Protein AF-A0A1F8GSE0-F1 (afdb_monomer_lite)

Secondary structure (DSSP, 8-state):
-----PPP---PPPP----TT-GGGPPPPGGG-S--HHHHHHHHHHHHHTT-GGGGGGGSTTTHHHHHHHHHHHHHHHHHHHS--S-HHHHHHHHHHHHHHHHHHHHHHHHHHHHHHHHHHHHHHHHHHHHHHHHHHHHHHHHHHHHHHHHHHHHSS--S-TTSGGGGGSSTTSS--B-TTT-PBPEEEEETTTTEEEEEEEESS--GGGGSS---BGGGTSSSTT-B--SS--TTS----EEEEEES-----

Structure (mmCIF, N/CA/C/O backbone):
data_AF-A0A1F8GSE0-F1
#
_entry.id   AF-A0A1F8GSE0-F1
#
loop_
_atom_site.group_PDB
_atom_site.id
_atom_site.type_symbol
_atom_site.label_atom_id
_atom_site.label_alt_id
_atom_site.label_comp_id
_atom_site.label_asym_id
_atom_site.label_entity_id
_atom_site.label_seq_id
_atom_site.pdbx_PDB_ins_code
_atom_site.Cartn_x
_atom_site.Cartn_y
_atom_site.Cartn_z
_atom_site.occupancy
_atom_site.B_iso_or_equiv
_atom_site.auth_seq_id
_atom_site.auth_comp_id
_atom_site.auth_asym_id
_atom_site.auth_atom_id
_atom_site.pdbx_PDB_model_num
ATOM 1 N N . MET A 1 1 ? -69.209 -10.886 72.156 1.00 46.88 1 MET A N 1
ATOM 2 C CA . MET A 1 1 ? -69.219 -11.594 70.865 1.00 46.88 1 MET A CA 1
ATOM 3 C C . MET A 1 1 ? -68.748 -10.567 69.866 1.00 46.88 1 MET A C 1
ATOM 5 O O . MET A 1 1 ? -69.579 -9.906 69.283 1.00 46.88 1 MET A O 1
ATOM 9 N N . ASP A 1 2 ? -67.434 -10.364 69.784 1.00 44.53 2 ASP A N 1
ATOM 10 C CA . ASP A 1 2 ? -66.812 -9.378 68.893 1.00 44.53 2 ASP A CA 1
ATOM 11 C C . ASP A 1 2 ? -65.492 -9.981 68.412 1.00 44.53 2 ASP A C 1
ATOM 13 O O . ASP A 1 2 ? -64.422 -9.777 68.985 1.00 44.53 2 ASP A O 1
ATOM 17 N N . THR A 1 3 ? -65.604 -10.867 67.428 1.00 45.09 3 THR A N 1
ATOM 18 C CA . THR A 1 3 ? -64.466 -11.450 66.719 1.00 45.09 3 THR A CA 1
ATOM 19 C C . THR A 1 3 ? -63.976 -10.462 65.671 1.00 45.09 3 THR A C 1
ATOM 21 O O . THR A 1 3 ? -64.748 -9.979 64.846 1.00 45.09 3 THR A O 1
ATOM 24 N N . GLN A 1 4 ? -62.684 -10.160 65.766 1.00 38.53 4 GLN A N 1
ATOM 25 C CA . GLN A 1 4 ? -61.936 -9.190 64.979 1.00 38.53 4 GLN A CA 1
ATOM 26 C C . GLN A 1 4 ? -62.049 -9.449 63.472 1.00 38.53 4 GLN A C 1
ATOM 28 O O . GLN A 1 4 ? -61.902 -10.576 63.004 1.00 38.53 4 GLN A O 1
ATOM 33 N N . THR A 1 5 ? -62.273 -8.378 62.719 1.00 45.69 5 THR A N 1
ATOM 34 C CA . THR A 1 5 ? -62.191 -8.350 61.260 1.00 45.69 5 THR A CA 1
ATOM 35 C C . THR A 1 5 ? -60.721 -8.452 60.848 1.00 45.69 5 THR A C 1
ATOM 37 O O . THR A 1 5 ? -59.949 -7.518 61.060 1.00 45.69 5 THR A O 1
ATOM 40 N N . GLU A 1 6 ? -60.317 -9.588 60.285 1.00 49.53 6 GLU A N 1
ATOM 41 C CA . GLU A 1 6 ? -58.991 -9.773 59.691 1.00 49.53 6 GLU A CA 1
ATOM 42 C C . GLU A 1 6 ? -58.906 -8.976 58.376 1.00 49.53 6 GLU A C 1
ATOM 44 O O . GLU A 1 6 ? -59.675 -9.200 57.440 1.00 49.53 6 GLU A O 1
ATOM 49 N N . SER A 1 7 ? -57.992 -8.005 58.315 1.00 50.53 7 SER A N 1
ATOM 50 C CA . SER A 1 7 ? -57.705 -7.232 57.102 1.00 50.53 7 SER A CA 1
ATOM 51 C C . SER A 1 7 ? -56.997 -8.110 56.059 1.00 50.53 7 SER A C 1
ATOM 53 O O . SER A 1 7 ? -56.089 -8.860 56.424 1.00 50.53 7 SER A O 1
ATOM 55 N N . PRO A 1 8 ? -57.323 -8.000 54.756 1.00 51.69 8 PRO A N 1
ATOM 56 C CA . PRO A 1 8 ? -56.647 -8.776 53.727 1.00 51.69 8 PRO A CA 1
ATOM 57 C C . PRO A 1 8 ? -55.174 -8.364 53.650 1.00 51.69 8 PRO A C 1
ATOM 59 O O . PRO A 1 8 ? -54.856 -7.204 53.384 1.00 51.69 8 PRO A O 1
ATOM 62 N N . GLN A 1 9 ? -54.275 -9.323 53.881 1.00 51.12 9 GLN A N 1
ATOM 63 C CA . GLN A 1 9 ? -52.839 -9.173 53.654 1.00 51.12 9 GLN A CA 1
ATOM 64 C C . GLN A 1 9 ? -52.617 -8.753 52.195 1.00 51.12 9 GLN A C 1
ATOM 66 O O . GLN A 1 9 ? -52.853 -9.527 51.266 1.00 51.12 9 GLN A O 1
ATOM 71 N N . VAL A 1 10 ? -52.191 -7.507 51.993 1.00 52.84 10 VAL A N 1
ATOM 72 C CA . VAL A 1 10 ? -51.777 -6.995 50.686 1.00 52.84 10 VAL A CA 1
ATOM 73 C C . VAL A 1 10 ? -50.573 -7.821 50.243 1.00 52.84 10 VAL A C 1
ATOM 75 O O . VAL A 1 10 ? -49.493 -7.717 50.821 1.00 52.84 10 VAL A O 1
ATOM 78 N N . MET A 1 11 ? -50.765 -8.671 49.234 1.00 45.56 11 MET A N 1
ATOM 79 C CA . MET A 1 11 ? -49.695 -9.429 48.595 1.00 45.56 11 MET A CA 1
ATOM 80 C C . MET A 1 11 ? -48.738 -8.433 47.934 1.00 45.56 11 MET A C 1
ATOM 82 O O . MET A 1 11 ? -48.995 -7.929 46.841 1.00 45.56 11 MET A O 1
ATOM 86 N N . VAL A 1 12 ? -47.654 -8.099 48.631 1.00 52.78 12 VAL A N 1
ATOM 87 C CA . VAL A 1 12 ? -46.572 -7.283 48.084 1.00 52.78 12 VAL A CA 1
ATOM 88 C C . VAL A 1 12 ? -45.958 -8.089 46.933 1.00 52.78 12 VAL A C 1
ATOM 90 O O . VAL A 1 12 ? -45.512 -9.213 47.178 1.00 52.78 12 VAL A O 1
ATOM 93 N N . PRO A 1 13 ? -45.963 -7.603 45.678 1.00 51.09 13 PRO A N 1
ATOM 94 C CA . PRO A 1 13 ? -45.366 -8.350 44.582 1.00 51.09 13 PRO A CA 1
ATOM 95 C C . PRO A 1 13 ? -43.876 -8.507 44.879 1.00 51.09 13 PRO A C 1
ATOM 97 O O . PRO A 1 13 ? -43.181 -7.519 45.122 1.00 51.09 13 PRO A O 1
ATOM 100 N N . ALA A 1 14 ? -43.406 -9.755 44.911 1.00 48.03 14 ALA A N 1
ATOM 101 C CA . ALA A 1 14 ? -42.008 -10.081 45.133 1.00 48.03 14 ALA A CA 1
ATOM 102 C C . ALA A 1 14 ? -41.145 -9.252 44.174 1.00 48.03 14 ALA A C 1
ATOM 104 O O . ALA A 1 14 ? -41.285 -9.358 42.953 1.00 48.03 14 ALA A O 1
ATOM 105 N N . ALA A 1 15 ? -40.274 -8.403 44.725 1.00 51.28 15 ALA A N 1
ATOM 106 C CA . ALA A 1 15 ? -39.197 -7.802 43.958 1.00 51.28 15 ALA A CA 1
ATOM 107 C C . ALA A 1 15 ? -38.498 -8.944 43.215 1.00 51.28 15 ALA A C 1
ATOM 109 O O . ALA A 1 15 ? -38.096 -9.915 43.853 1.00 51.28 15 ALA A O 1
ATOM 110 N N . ILE A 1 16 ? -38.424 -8.873 41.882 1.00 58.66 16 ILE A N 1
ATOM 111 C CA . ILE A 1 16 ? -37.724 -9.880 41.082 1.00 58.66 16 ILE A CA 1
ATOM 112 C C . ILE A 1 16 ? -36.331 -10.011 41.692 1.00 58.66 16 ILE A C 1
ATOM 114 O O . ILE A 1 16 ? -35.556 -9.052 41.652 1.00 58.66 16 ILE A O 1
ATOM 118 N N . GLU A 1 17 ? -36.045 -11.152 42.325 1.00 75.31 17 GLU A N 1
ATOM 119 C CA . GLU A 1 17 ? -34.766 -11.348 42.990 1.00 75.31 17 GLU A CA 1
ATOM 120 C C . GLU A 1 17 ? -33.663 -11.087 41.973 1.00 75.31 17 GLU A C 1
ATOM 122 O O . GLU A 1 17 ? -33.660 -11.622 40.863 1.00 75.31 17 GLU A O 1
ATOM 127 N N . ASN A 1 18 ? -32.736 -10.203 42.324 1.00 84.69 18 ASN A N 1
ATOM 128 C CA . ASN A 1 18 ? -31.634 -9.880 41.443 1.00 84.69 18 ASN A CA 1
ATOM 129 C C . ASN A 1 18 ? -30.843 -11.171 41.176 1.00 84.69 18 ASN A C 1
ATOM 131 O O . ASN A 1 18 ? -30.332 -11.790 42.108 1.00 84.69 18 ASN A O 1
ATOM 135 N N . THR A 1 19 ? -30.723 -11.584 39.917 1.00 90.50 19 THR A N 1
ATOM 136 C CA . THR A 1 19 ? -30.076 -12.842 39.495 1.00 90.50 19 THR A CA 1
ATOM 137 C C . THR A 1 19 ? -28.666 -12.641 38.929 1.00 90.50 19 THR A C 1
ATOM 139 O O . THR A 1 19 ? -28.015 -13.603 38.533 1.00 90.50 19 THR A O 1
ATOM 142 N N . SER A 1 20 ? -28.167 -11.400 38.871 1.00 91.94 20 SER A N 1
ATOM 143 C CA . SER A 1 20 ? -26.841 -11.093 38.314 1.00 91.94 20 SER A CA 1
ATOM 144 C C . SER A 1 20 ? -25.705 -11.886 38.977 1.00 91.94 20 SER A C 1
ATOM 146 O O . SER A 1 20 ? -25.772 -12.234 40.152 1.00 91.94 20 SER A O 1
ATOM 148 N N . GLY A 1 21 ? -24.630 -12.190 38.256 1.00 91.00 21 GLY A N 1
ATOM 149 C CA . GLY A 1 21 ? -23.473 -12.887 38.830 1.00 91.00 21 GLY A CA 1
ATOM 150 C C . GLY A 1 21 ? -23.690 -14.370 39.167 1.00 91.00 21 GLY A C 1
ATOM 151 O O . GLY A 1 21 ? -22.765 -15.004 39.660 1.00 91.00 21 GLY A O 1
ATOM 152 N N . GLN A 1 22 ? -24.867 -14.948 38.898 1.00 91.56 22 GLN A N 1
ATOM 153 C CA . GLN A 1 22 ? -25.150 -16.379 39.110 1.00 91.56 22 GLN A CA 1
ATOM 154 C C . GLN A 1 22 ? -24.716 -17.264 37.919 1.00 91.56 22 GLN A C 1
ATOM 156 O O . GLN A 1 22 ? -25.166 -18.401 37.771 1.00 91.56 22 GLN A O 1
ATOM 161 N N . GLY A 1 23 ? -23.864 -16.749 37.025 1.00 90.94 23 GLY A N 1
ATOM 162 C CA . GLY A 1 23 ? -23.355 -17.492 35.873 1.00 90.94 23 GLY A CA 1
ATOM 163 C C . GLY A 1 23 ? -24.469 -17.946 34.926 1.00 90.94 23 GLY A C 1
ATOM 164 O O . GLY A 1 23 ? -25.310 -17.152 34.504 1.00 90.94 23 GLY A O 1
ATOM 165 N N . ALA A 1 24 ? -24.478 -19.233 34.571 1.00 88.56 24 ALA A N 1
ATOM 166 C CA . ALA A 1 24 ? -25.475 -19.805 33.662 1.00 88.56 24 ALA A CA 1
ATOM 167 C C . ALA A 1 24 ? -26.903 -19.822 34.240 1.00 88.56 24 ALA A C 1
ATOM 169 O O . ALA A 1 24 ? -27.858 -19.784 33.467 1.00 88.56 24 ALA A O 1
ATOM 170 N N . ALA A 1 25 ? -27.049 -19.837 35.571 1.00 87.94 25 ALA A N 1
ATOM 171 C CA . ALA A 1 25 ? -28.345 -19.840 36.250 1.00 87.94 25 ALA A CA 1
ATOM 172 C C . ALA A 1 25 ? -29.008 -18.449 36.296 1.00 87.94 25 ALA A C 1
ATOM 174 O O . ALA A 1 25 ? -30.193 -18.337 36.603 1.00 87.94 25 ALA A O 1
ATOM 175 N N . ALA A 1 26 ? -28.270 -17.384 35.965 1.00 88.81 26 ALA A N 1
ATOM 176 C CA . ALA A 1 26 ? -28.798 -16.029 36.002 1.00 88.81 26 ALA A CA 1
ATOM 177 C C . ALA A 1 26 ? -29.861 -15.800 34.913 1.00 88.81 26 ALA A C 1
ATOM 179 O O . ALA A 1 26 ? -29.579 -15.844 33.707 1.00 88.81 26 ALA A O 1
ATOM 180 N N . VAL A 1 27 ? -31.078 -15.460 35.339 1.00 88.38 27 VAL A N 1
ATOM 181 C CA . VAL A 1 27 ? -32.147 -14.997 34.446 1.00 88.38 27 VAL A CA 1
ATOM 182 C C . VAL A 1 27 ? -31.810 -13.590 33.957 1.00 88.38 27 VAL A C 1
ATOM 184 O O . VAL A 1 27 ? -31.713 -12.664 34.754 1.00 88.38 27 VAL A O 1
ATOM 187 N N . VAL A 1 28 ? -31.610 -13.419 32.650 1.00 90.06 28 VAL A N 1
ATOM 188 C CA . VAL A 1 28 ? -31.251 -12.124 32.044 1.00 90.06 28 VAL A CA 1
ATOM 189 C C . VAL A 1 28 ? -32.530 -11.330 31.742 1.00 90.06 28 VAL A C 1
ATOM 191 O O . VAL A 1 28 ? -33.301 -11.770 30.882 1.00 90.06 28 VAL A O 1
ATOM 194 N N . PRO A 1 29 ? -32.757 -10.162 32.376 1.00 90.44 29 PRO A N 1
ATOM 195 C CA . PRO A 1 29 ? -33.910 -9.316 32.074 1.00 90.44 29 PRO A CA 1
ATOM 196 C C . PRO A 1 29 ? -33.911 -8.864 30.608 1.00 90.44 29 PRO A C 1
ATOM 198 O O . PRO A 1 29 ? -32.869 -8.506 30.056 1.00 90.44 29 PRO A O 1
ATOM 201 N N . LEU A 1 30 ? -35.080 -8.832 29.964 1.00 88.12 30 LEU A N 1
ATOM 202 C CA . LEU A 1 30 ? -35.188 -8.419 28.557 1.00 88.12 30 LEU A CA 1
ATOM 203 C C . LEU A 1 30 ? -34.732 -6.969 28.335 1.00 88.12 30 LEU A C 1
ATOM 205 O O . LEU A 1 30 ? -34.143 -6.663 27.304 1.00 88.12 30 LEU A O 1
ATOM 209 N N . GLU A 1 31 ? -34.912 -6.099 29.329 1.00 90.94 31 GLU A N 1
ATOM 210 C CA . GLU A 1 31 ? -34.532 -4.682 29.265 1.00 90.94 31 GLU A CA 1
ATOM 211 C C . GLU A 1 31 ? -33.032 -4.426 29.093 1.00 90.94 31 GLU A C 1
ATOM 213 O O . GLU A 1 31 ? -32.618 -3.337 28.675 1.00 90.94 31 GLU A O 1
ATOM 218 N N . ILE A 1 32 ? -32.199 -5.398 29.474 1.00 91.31 32 ILE A N 1
ATOM 219 C CA . ILE A 1 32 ? -30.747 -5.274 29.367 1.00 91.31 32 ILE A CA 1
ATOM 220 C C . ILE A 1 32 ? -30.181 -5.972 28.137 1.00 91.31 32 ILE A C 1
ATOM 222 O O . ILE A 1 32 ? -28.989 -5.810 27.864 1.00 91.31 32 ILE A O 1
ATOM 226 N N . LYS A 1 33 ? -31.015 -6.704 27.393 1.00 90.94 33 LYS A N 1
ATOM 227 C CA . LYS A 1 33 ? -30.623 -7.291 26.117 1.00 90.94 33 LYS A CA 1
ATOM 228 C C . LYS A 1 33 ? -30.423 -6.196 25.077 1.00 90.94 33 LYS A C 1
ATOM 230 O O . LYS A 1 33 ? -31.063 -5.146 25.105 1.00 90.94 33 LYS A O 1
ATOM 235 N N . GLY A 1 34 ? -29.493 -6.442 24.168 1.00 92.44 34 GLY A N 1
ATOM 236 C CA . GLY A 1 34 ? -29.128 -5.517 23.106 1.00 92.44 34 GLY A CA 1
ATOM 237 C C . GLY A 1 34 ? -27.623 -5.336 23.001 1.00 92.44 34 GLY A C 1
ATOM 238 O O . GLY A 1 34 ? -26.845 -5.973 23.711 1.00 92.44 34 GLY A O 1
ATOM 239 N N . TRP A 1 35 ? -27.224 -4.434 22.111 1.00 96.00 35 TRP A N 1
ATOM 240 C CA . TRP A 1 35 ? -25.823 -4.252 21.756 1.00 96.00 35 TRP A CA 1
ATOM 241 C C . TRP A 1 35 ? -24.986 -3.668 22.904 1.00 96.00 35 TRP A C 1
ATOM 243 O O . TRP A 1 35 ? -25.400 -2.727 23.592 1.00 96.00 35 TRP A O 1
ATOM 253 N N . SER A 1 36 ? -23.793 -4.227 23.094 1.00 96.56 36 SER A N 1
ATOM 254 C CA . SER A 1 36 ? -22.746 -3.767 24.002 1.00 96.56 36 SER A CA 1
ATOM 255 C C . SER A 1 36 ? -21.754 -2.891 23.244 1.00 96.56 36 SER A C 1
ATOM 257 O O . SER A 1 36 ? -20.745 -3.373 22.736 1.00 96.56 36 SER A O 1
ATOM 259 N N . TRP A 1 37 ? -22.010 -1.583 23.181 1.00 96.00 37 TRP A N 1
ATOM 260 C CA . TRP A 1 37 ? -21.072 -0.646 22.550 1.00 96.00 37 TRP A CA 1
ATOM 261 C C . TRP A 1 37 ? -19.707 -0.626 23.242 1.00 96.00 37 TRP A C 1
ATOM 263 O O . TRP A 1 37 ? -18.688 -0.554 22.570 1.00 96.00 37 TRP A O 1
ATOM 273 N N . GLY A 1 38 ? -19.675 -0.764 24.570 1.00 94.94 38 GLY A N 1
ATOM 274 C CA . GLY A 1 38 ? -18.422 -0.881 25.315 1.00 94.94 38 GLY A CA 1
ATOM 275 C C . GLY A 1 38 ? -17.657 -2.163 24.987 1.00 94.94 38 GLY A C 1
ATOM 276 O O . GLY A 1 38 ? -16.466 -2.106 24.703 1.00 94.94 38 GLY A O 1
ATOM 277 N N . GLY A 1 39 ? -18.342 -3.311 24.970 1.00 94.81 39 GLY A N 1
ATOM 278 C CA . GLY A 1 39 ? -17.717 -4.594 24.634 1.00 94.81 39 GLY A CA 1
ATOM 279 C C . GLY A 1 39 ? -17.259 -4.671 23.182 1.00 94.81 39 GLY A C 1
ATOM 280 O O . GLY A 1 39 ? -16.213 -5.241 22.899 1.00 94.81 39 GLY A O 1
ATOM 281 N N . PHE A 1 40 ? -18.003 -4.054 22.268 1.00 95.38 40 PHE A N 1
ATOM 282 C CA . PHE A 1 40 ? -17.593 -3.928 20.878 1.00 95.38 40 PHE A CA 1
ATOM 283 C C . PHE A 1 40 ? -16.377 -3.001 20.752 1.00 95.38 40 PHE A C 1
ATOM 285 O O . PHE A 1 40 ? -15.332 -3.427 20.294 1.00 95.38 40 PHE A O 1
ATOM 292 N N . LEU A 1 41 ? -16.436 -1.755 21.217 1.00 95.25 41 LEU A N 1
ATOM 293 C CA . LEU A 1 41 ? -15.372 -0.784 20.930 1.00 95.25 41 LEU A CA 1
ATOM 294 C C . LEU A 1 41 ? -14.089 -0.997 21.751 1.00 95.25 41 LEU A C 1
ATOM 296 O O . LEU A 1 41 ? -13.011 -0.646 21.285 1.00 95.25 41 LEU A O 1
ATOM 300 N N . LEU A 1 42 ? -14.189 -1.566 22.958 1.00 94.69 42 LEU A N 1
ATOM 301 C CA . LEU A 1 42 ? -13.064 -1.708 23.896 1.00 94.69 42 LEU A CA 1
ATOM 302 C C . LEU A 1 42 ? -12.707 -3.170 24.219 1.00 94.69 42 LEU A C 1
ATOM 304 O O . LEU A 1 42 ? -11.834 -3.405 25.053 1.00 94.69 42 LEU A O 1
ATOM 308 N N . THR A 1 43 ? -13.391 -4.138 23.595 1.00 93.94 43 THR A N 1
ATOM 309 C CA . THR A 1 43 ? -13.124 -5.591 23.626 1.00 93.94 43 THR A CA 1
ATOM 310 C C . THR A 1 43 ? -12.568 -6.116 24.954 1.00 93.94 43 THR A C 1
ATOM 312 O O . THR A 1 43 ? -13.316 -6.265 25.923 1.00 93.94 43 THR A O 1
ATOM 315 N N . TRP A 1 44 ? -11.269 -6.413 25.015 1.00 93.56 44 TRP A N 1
ATOM 316 C CA . TRP A 1 44 ? -10.597 -7.016 26.164 1.00 93.56 44 TRP A CA 1
ATOM 317 C C . TRP A 1 44 ? -10.578 -6.115 27.395 1.00 93.56 44 TRP A C 1
ATOM 319 O O . TRP A 1 44 ? -10.723 -6.622 28.506 1.00 93.56 44 TRP A O 1
ATOM 329 N N . ILE A 1 45 ? -10.467 -4.796 27.211 1.00 95.19 45 ILE A N 1
ATOM 330 C CA . ILE A 1 45 ? -10.497 -3.827 28.310 1.00 95.19 45 ILE A CA 1
ATOM 331 C C . ILE A 1 45 ? -11.859 -3.930 28.984 1.00 95.19 45 ILE A C 1
ATOM 333 O O . ILE A 1 45 ? -11.954 -4.240 30.169 1.00 95.19 45 ILE A O 1
ATOM 337 N N . TRP A 1 46 ? -12.931 -3.768 28.205 1.00 96.94 46 TRP A N 1
ATOM 338 C CA . TRP A 1 46 ? -14.292 -3.911 28.717 1.00 96.94 46 TRP A CA 1
ATOM 339 C C . TRP A 1 46 ? -14.515 -5.295 29.350 1.00 96.94 46 TRP A C 1
ATOM 341 O O . TRP A 1 46 ? -15.132 -5.389 30.414 1.00 96.94 46 TRP A O 1
ATOM 351 N N . GLY A 1 47 ? -13.983 -6.358 28.741 1.00 95.62 47 GLY A N 1
ATOM 352 C CA . GLY A 1 47 ? -14.139 -7.726 29.225 1.00 95.62 47 GLY A CA 1
ATOM 353 C C . GLY A 1 47 ? -13.499 -7.977 30.587 1.00 95.62 47 GLY A C 1
ATOM 354 O O . GLY A 1 47 ? -14.155 -8.571 31.441 1.00 95.62 47 GLY A O 1
ATOM 355 N N . ILE A 1 48 ? -12.294 -7.458 30.847 1.00 95.75 48 ILE A N 1
ATOM 356 C CA . ILE A 1 48 ? -11.639 -7.555 32.165 1.00 95.75 48 ILE A CA 1
ATOM 357 C C . ILE A 1 48 ? -12.511 -6.906 33.249 1.00 95.75 48 ILE A C 1
ATOM 359 O O . ILE A 1 48 ? -12.797 -7.528 34.271 1.00 95.75 48 ILE A O 1
ATOM 363 N N . PHE A 1 49 ? -13.012 -5.690 33.014 1.00 95.19 49 PHE A N 1
ATOM 364 C CA . PHE A 1 49 ? -13.812 -4.966 34.013 1.00 95.19 49 PHE A CA 1
ATOM 365 C C . PHE A 1 49 ? -15.232 -5.530 34.216 1.00 95.19 49 PHE A C 1
ATOM 367 O O . PHE A 1 49 ? -15.854 -5.286 35.258 1.00 95.19 49 PHE A O 1
ATOM 374 N N . ASN A 1 50 ? -15.746 -6.296 33.248 1.00 94.94 50 ASN A N 1
ATOM 375 C CA . ASN A 1 50 ? -17.068 -6.931 33.288 1.00 94.94 50 ASN A CA 1
ATOM 376 C C . ASN A 1 50 ? -17.002 -8.456 33.510 1.00 94.94 50 ASN A C 1
ATOM 378 O O . ASN A 1 50 ? -17.999 -9.147 33.293 1.00 94.94 50 ASN A O 1
ATOM 382 N N . GLY A 1 51 ? -15.844 -9.000 33.902 1.00 93.44 51 GLY A N 1
ATOM 383 C CA . GLY A 1 51 ? -15.665 -10.432 34.184 1.00 93.44 51 GLY A CA 1
ATOM 384 C C . GLY A 1 51 ? -15.877 -11.350 32.974 1.00 93.44 51 GLY A C 1
ATOM 385 O O . GLY A 1 51 ? -16.168 -12.529 33.127 1.00 93.44 51 GLY A O 1
ATOM 386 N N . THR A 1 52 ? -15.778 -10.821 31.756 1.00 94.38 52 THR A N 1
ATOM 387 C CA . THR A 1 52 ? -16.062 -11.526 30.501 1.00 94.38 52 THR A CA 1
ATOM 388 C C . THR A 1 52 ? -14.756 -11.898 29.797 1.00 94.38 52 THR A C 1
ATOM 390 O O . THR A 1 52 ? -14.457 -11.405 28.719 1.00 94.38 52 THR A O 1
ATOM 393 N N . PHE A 1 53 ? -13.958 -12.785 30.401 1.00 93.38 53 PHE A N 1
ATOM 394 C CA . PHE A 1 53 ? -12.600 -13.121 29.930 1.00 93.38 53 PHE A CA 1
ATOM 395 C C . PHE A 1 53 ? -12.526 -13.791 28.555 1.00 93.38 53 PHE A C 1
ATOM 397 O O . PHE A 1 53 ? -11.457 -13.833 27.953 1.00 93.38 53 PHE A O 1
ATOM 404 N N . ILE A 1 54 ? -13.654 -14.248 28.007 1.00 90.31 54 ILE A N 1
ATOM 405 C CA . ILE A 1 54 ? -13.722 -14.733 26.624 1.00 90.31 54 ILE A CA 1
ATOM 406 C C . ILE A 1 54 ? -13.285 -13.658 25.608 1.00 90.31 54 ILE A C 1
ATOM 408 O O . ILE A 1 54 ? -12.838 -13.988 24.515 1.00 90.31 54 ILE A O 1
ATOM 412 N N . THR A 1 55 ? -13.326 -12.370 25.974 1.00 91.38 55 THR A N 1
ATOM 413 C CA . THR A 1 55 ? -12.780 -11.278 25.152 1.00 91.38 55 THR A CA 1
ATOM 414 C C . THR A 1 55 ? -11.259 -11.327 24.991 1.00 91.38 55 THR A C 1
ATOM 416 O O . THR A 1 55 ? -10.733 -10.680 24.094 1.00 91.38 55 THR A O 1
ATOM 419 N N . LEU A 1 56 ? -10.528 -12.066 25.835 1.00 92.06 56 LEU A N 1
ATOM 420 C CA . LEU A 1 56 ? -9.074 -12.230 25.708 1.00 92.06 56 LEU A CA 1
ATOM 421 C C . LEU A 1 56 ? -8.685 -13.106 24.510 1.00 92.06 56 LEU A C 1
ATOM 423 O O . LEU A 1 56 ? -7.552 -13.023 24.043 1.00 92.06 56 LEU A O 1
ATOM 427 N N . LEU A 1 57 ? -9.632 -13.866 23.941 1.00 89.06 57 LEU A N 1
ATOM 428 C CA . LEU A 1 57 ? -9.432 -14.568 22.667 1.00 89.06 57 LEU A CA 1
ATOM 429 C C . LEU A 1 57 ? -9.079 -13.615 21.519 1.00 89.06 57 LEU A C 1
ATOM 431 O O . LEU A 1 57 ? -8.608 -14.065 20.480 1.00 89.06 57 LEU A O 1
ATOM 435 N N . MET A 1 58 ? -9.249 -12.303 21.709 1.00 85.00 58 MET A N 1
ATOM 436 C CA . MET A 1 58 ? -8.884 -11.310 20.714 1.00 85.00 58 MET A CA 1
ATOM 437 C C . MET A 1 58 ? -7.389 -11.310 20.347 1.00 85.00 58 MET A C 1
ATOM 439 O O . MET A 1 58 ? -7.023 -10.889 19.251 1.00 85.00 58 MET A O 1
ATOM 443 N N . PHE A 1 59 ? -6.535 -11.802 21.253 1.00 88.94 59 PHE A N 1
ATOM 444 C CA . PHE A 1 59 ? -5.093 -11.927 21.040 1.00 88.94 59 PHE A CA 1
ATOM 445 C C . PHE A 1 59 ? -4.715 -13.139 20.184 1.00 88.94 59 PHE A C 1
ATOM 447 O O . PHE A 1 59 ? -3.566 -13.240 19.763 1.00 88.94 59 PHE A O 1
ATOM 454 N N . ILE A 1 60 ? -5.659 -14.044 19.909 1.00 88.75 60 ILE A N 1
ATOM 455 C CA . ILE A 1 60 ? -5.462 -15.142 18.966 1.00 88.75 60 ILE A CA 1
ATOM 456 C C . ILE A 1 60 ? -5.817 -14.618 17.565 1.00 88.75 60 ILE A C 1
ATOM 458 O O . ILE A 1 60 ? -6.984 -14.288 17.314 1.00 88.75 60 ILE A O 1
ATOM 462 N N . PRO A 1 61 ? -4.844 -14.527 16.638 1.00 79.69 61 PRO A N 1
ATOM 463 C CA . PRO A 1 61 ? -5.105 -14.077 15.276 1.00 79.69 61 PRO A CA 1
ATOM 464 C C . PRO A 1 61 ? -6.171 -14.944 14.592 1.00 79.69 61 PRO A C 1
ATOM 466 O O . PRO A 1 61 ? -6.287 -16.136 14.872 1.00 79.69 61 PRO A O 1
ATOM 469 N N . LEU A 1 62 ? -6.941 -14.349 13.675 1.00 77.25 62 LEU A N 1
ATOM 470 C CA . LEU A 1 62 ? -7.977 -14.994 12.843 1.00 77.25 62 LEU A CA 1
ATOM 471 C C . LEU A 1 62 ? -9.245 -15.484 13.579 1.00 77.25 62 LEU A C 1
ATOM 473 O O . LEU A 1 62 ? -10.336 -15.365 13.027 1.00 77.25 62 LEU A O 1
ATOM 477 N N . VAL A 1 63 ? -9.161 -15.936 14.834 1.00 72.44 63 VAL A N 1
ATOM 478 C CA . VAL A 1 63 ? -10.331 -16.342 15.653 1.00 72.44 63 VAL A CA 1
ATOM 479 C C . VAL A 1 63 ? -11.181 -15.130 16.085 1.00 72.44 63 VAL A C 1
ATOM 481 O O . VAL A 1 63 ? -12.377 -15.237 16.356 1.00 72.44 63 VAL A O 1
ATOM 484 N N . ASN A 1 64 ? -10.569 -13.946 16.115 1.00 73.31 64 ASN A N 1
ATOM 485 C CA . ASN A 1 64 ? -11.120 -12.743 16.732 1.00 73.31 64 ASN A CA 1
ATOM 486 C C . ASN A 1 64 ? -12.194 -12.000 15.904 1.00 73.31 64 ASN A C 1
ATOM 488 O O . ASN A 1 64 ? -13.054 -11.340 16.481 1.00 73.31 64 ASN A O 1
ATOM 492 N N . ILE A 1 65 ? -12.202 -12.097 14.568 1.00 84.00 65 ILE A N 1
ATOM 493 C CA . ILE A 1 65 ? -13.061 -11.220 13.739 1.00 84.00 65 ILE A CA 1
ATOM 494 C C . ILE A 1 65 ? -14.549 -11.465 14.024 1.00 84.00 65 ILE A C 1
ATOM 496 O O . ILE A 1 65 ? -15.298 -10.526 14.282 1.00 84.00 65 ILE A O 1
ATOM 500 N N . VAL A 1 66 ? -14.977 -12.731 14.036 1.00 87.81 66 VAL A N 1
ATOM 501 C CA . VAL A 1 66 ? -16.370 -13.096 14.347 1.00 87.81 66 VAL A CA 1
ATOM 502 C C . VAL A 1 66 ? -16.679 -12.823 15.818 1.00 87.81 66 VAL A C 1
ATOM 504 O O . VAL A 1 66 ? -17.742 -12.294 16.153 1.00 87.81 66 VAL A O 1
ATOM 507 N N . MET A 1 67 ? -15.730 -13.140 16.701 1.00 88.75 67 MET A N 1
ATOM 508 C CA . MET A 1 67 ? -15.885 -12.959 18.139 1.00 88.75 67 MET A CA 1
ATOM 509 C C . MET A 1 67 ? -16.169 -11.499 18.508 1.00 88.75 67 MET A C 1
ATOM 511 O O . MET A 1 67 ? -16.978 -11.238 19.398 1.00 88.75 67 MET A O 1
ATOM 515 N N . TRP A 1 68 ? -15.588 -10.547 17.778 1.00 89.56 68 TRP A N 1
ATOM 516 C CA . TRP A 1 68 ? -15.810 -9.120 17.980 1.00 89.56 68 TRP A CA 1
ATOM 517 C C . TRP A 1 68 ? -17.294 -8.726 17.904 1.00 89.56 68 TRP A C 1
ATOM 519 O O . TRP A 1 68 ? -17.817 -8.044 18.792 1.00 89.56 68 TRP A O 1
ATOM 529 N N . PHE A 1 69 ? -18.008 -9.238 16.899 1.00 92.56 69 PHE A N 1
ATOM 530 C CA . PHE A 1 69 ? -19.444 -9.005 16.736 1.00 92.56 69 PHE A CA 1
ATOM 531 C C . PHE A 1 69 ? -20.279 -9.787 17.752 1.00 92.56 69 PHE A C 1
ATOM 533 O O . PHE A 1 69 ? -21.288 -9.274 18.237 1.00 92.56 69 PHE A O 1
ATOM 540 N N . ILE A 1 70 ? -19.848 -10.995 18.136 1.00 93.44 70 ILE A N 1
ATOM 541 C CA . ILE A 1 70 ? -20.519 -11.769 19.192 1.00 93.44 70 ILE A CA 1
ATOM 542 C C . ILE A 1 70 ? -20.447 -11.017 20.529 1.00 93.44 70 ILE A C 1
ATOM 544 O O . ILE A 1 70 ? -21.451 -10.946 21.237 1.00 93.44 70 ILE A O 1
ATOM 548 N N . ILE A 1 71 ? -19.305 -10.408 20.863 1.00 94.38 71 ILE A N 1
ATOM 549 C CA . ILE A 1 71 ? -19.160 -9.575 22.069 1.00 94.38 71 ILE A CA 1
ATOM 550 C C . ILE A 1 71 ? -20.083 -8.357 21.985 1.00 94.38 71 ILE A C 1
ATOM 552 O O . ILE A 1 71 ? -20.727 -8.006 22.974 1.00 94.38 71 ILE A O 1
ATOM 556 N N . GLY A 1 72 ? -20.205 -7.740 20.810 1.00 95.25 72 GLY A N 1
ATOM 557 C CA . GLY A 1 72 ? -21.183 -6.683 20.582 1.00 95.25 72 GLY A CA 1
ATOM 558 C C . GLY A 1 72 ? -22.616 -7.146 20.865 1.00 95.25 72 GLY A C 1
ATOM 559 O O . GLY A 1 72 ? -23.322 -6.513 21.646 1.00 95.25 72 GLY A O 1
ATOM 560 N N . ALA A 1 73 ? -23.038 -8.285 20.318 1.00 96.44 73 ALA A N 1
ATOM 561 C CA . ALA A 1 73 ? -24.409 -8.774 20.459 1.00 96.44 73 ALA A CA 1
ATOM 562 C C . ALA A 1 73 ? -24.735 -9.329 21.860 1.00 96.44 73 ALA A C 1
ATOM 564 O O . ALA A 1 73 ? -25.826 -9.096 22.377 1.00 96.44 73 ALA A O 1
ATOM 565 N N . LYS A 1 74 ? -23.806 -10.073 22.477 1.00 95.81 74 LYS A N 1
ATOM 566 C CA . LYS A 1 74 ? -24.038 -10.839 23.719 1.00 95.81 74 LYS A CA 1
ATOM 567 C C . LYS A 1 74 ? -23.298 -10.297 24.936 1.00 95.81 74 LYS A C 1
ATOM 569 O O . LYS A 1 74 ? -23.550 -10.757 26.048 1.00 95.81 74 LYS A O 1
ATOM 574 N N . GLY A 1 75 ? -22.422 -9.308 24.770 1.00 95.38 75 GLY A N 1
ATOM 575 C CA . GLY A 1 75 ? -21.575 -8.793 25.846 1.00 95.38 75 GLY A CA 1
ATOM 576 C C . GLY A 1 75 ? -22.373 -8.349 27.069 1.00 95.38 75 GLY A C 1
ATOM 577 O O . GLY A 1 75 ? -22.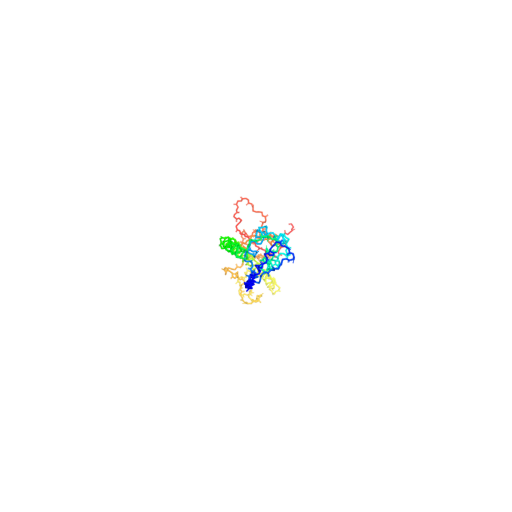034 -8.721 28.185 1.00 95.38 75 GLY A O 1
ATOM 578 N N . ARG A 1 76 ? -23.498 -7.646 26.891 1.00 95.81 76 ARG A N 1
ATOM 579 C CA . ARG A 1 76 ? -24.340 -7.226 28.027 1.00 95.81 76 ARG A CA 1
ATOM 580 C C . ARG A 1 76 ? -24.907 -8.414 28.811 1.00 95.81 76 ARG A C 1
ATOM 582 O O . ARG A 1 76 ? -24.942 -8.364 30.036 1.00 95.81 76 ARG A O 1
ATOM 589 N N . GLU A 1 77 ? -25.290 -9.491 28.128 1.00 95.44 77 GLU A N 1
ATOM 590 C CA . GLU A 1 77 ? -25.767 -10.713 28.786 1.00 95.44 77 GLU A CA 1
ATOM 591 C C . GLU A 1 77 ? -24.640 -11.400 29.562 1.00 95.44 77 GLU A C 1
ATOM 593 O O . GLU A 1 77 ? -24.829 -11.802 30.707 1.00 95.44 77 GLU A O 1
ATOM 598 N N . TRP A 1 78 ? -23.448 -11.500 28.970 1.00 95.81 78 TRP A N 1
ATOM 599 C CA . TRP A 1 78 ? -22.278 -12.066 29.640 1.00 95.81 78 TRP A CA 1
ATOM 600 C C . TRP A 1 78 ? -21.862 -11.243 30.862 1.00 95.81 78 TRP A C 1
ATOM 602 O O . TRP A 1 78 ? -21.690 -11.806 31.937 1.00 95.81 78 TRP A O 1
ATOM 612 N N . ALA A 1 79 ? -21.814 -9.915 30.751 1.00 95.88 79 ALA A N 1
ATOM 613 C CA . ALA A 1 79 ? -21.507 -9.028 31.873 1.00 95.88 79 ALA A CA 1
ATOM 614 C C . ALA A 1 79 ? -22.517 -9.153 33.025 1.00 95.88 79 ALA A C 1
ATOM 616 O O . ALA A 1 79 ? -22.136 -9.081 34.194 1.00 95.88 79 ALA A O 1
ATOM 617 N N . TRP A 1 80 ? -23.802 -9.360 32.714 1.00 95.81 80 TRP A N 1
ATOM 618 C CA . TRP A 1 80 ? -24.829 -9.614 33.726 1.00 95.81 80 TRP A CA 1
ATOM 619 C C . TRP A 1 80 ? -24.615 -10.946 34.448 1.00 95.81 80 TRP A C 1
ATOM 621 O O . TRP A 1 80 ? -24.776 -11.026 35.663 1.00 95.81 80 TRP A O 1
ATOM 631 N N . ARG A 1 81 ? -24.232 -11.993 33.710 1.00 95.50 81 ARG A N 1
ATOM 632 C CA . ARG A 1 81 ? -23.990 -13.339 34.252 1.00 95.50 81 ARG A CA 1
ATOM 633 C C . ARG A 1 81 ? -22.705 -13.436 35.070 1.00 95.50 81 ARG A C 1
ATOM 635 O O . ARG A 1 81 ? -22.677 -14.171 36.050 1.00 95.50 81 ARG A O 1
ATOM 642 N N . ASN A 1 82 ? -21.670 -12.697 34.678 1.00 94.81 82 ASN A N 1
ATOM 643 C CA . ASN A 1 82 ? -20.317 -12.849 35.216 1.00 94.81 82 ASN A CA 1
ATOM 644 C C . ASN A 1 82 ? -20.044 -12.001 36.467 1.00 94.81 82 ASN A C 1
ATOM 646 O O . ASN A 1 82 ? -19.107 -12.293 37.205 1.00 94.81 82 ASN A O 1
ATOM 650 N N . LYS A 1 83 ? -20.833 -10.947 36.717 1.00 93.00 83 LYS A N 1
ATOM 651 C CA . LYS A 1 83 ? -20.630 -10.023 37.842 1.00 93.00 83 LYS A CA 1
ATOM 652 C C . LYS A 1 83 ? -21.944 -9.711 38.552 1.00 93.00 83 LYS A C 1
ATOM 654 O O . LYS A 1 83 ? -22.982 -9.588 37.908 1.00 93.00 83 LYS A O 1
ATOM 659 N N . ARG A 1 84 ? -21.890 -9.556 39.879 1.00 93.44 84 ARG A N 1
ATOM 660 C CA . ARG A 1 84 ? -23.025 -9.106 40.691 1.00 93.44 84 ARG A CA 1
ATOM 661 C C . ARG A 1 84 ? -23.231 -7.597 40.522 1.00 93.44 84 ARG A C 1
ATOM 663 O O . ARG A 1 84 ? -22.288 -6.822 40.669 1.00 93.44 84 ARG A O 1
ATOM 670 N N . TRP A 1 85 ? -24.458 -7.194 40.220 1.00 93.50 85 TRP A N 1
ATOM 671 C CA . TRP A 1 85 ? -24.883 -5.802 40.050 1.00 93.50 85 TRP A CA 1
ATOM 672 C C . TRP A 1 85 ? -25.928 -5.462 41.108 1.00 93.50 85 TRP A C 1
ATOM 674 O O . TRP A 1 85 ? -26.658 -6.346 41.532 1.00 93.50 85 TRP A O 1
ATOM 684 N N . GLU A 1 86 ? -26.023 -4.205 41.534 1.00 91.50 86 GLU A N 1
ATOM 685 C CA . GLU A 1 86 ? -27.003 -3.781 42.549 1.00 91.50 86 GLU A CA 1
ATOM 686 C C . GLU A 1 86 ? -28.437 -3.788 42.005 1.00 91.50 86 GLU A C 1
ATOM 688 O O . GLU A 1 86 ? -29.350 -4.308 42.644 1.00 91.50 86 GLU A O 1
ATOM 693 N N . SER A 1 87 ? -28.622 -3.277 40.786 1.00 92.88 87 SER A N 1
ATOM 694 C CA . SER A 1 87 ? -29.906 -3.251 40.086 1.00 92.88 87 SER A CA 1
ATOM 695 C C . SER A 1 87 ? -29.727 -3.250 38.563 1.00 92.88 87 SER A C 1
ATOM 697 O O . SER A 1 87 ? -28.615 -3.089 38.041 1.00 92.88 87 SER A O 1
ATOM 699 N N . VAL A 1 88 ? -30.835 -3.408 37.836 1.00 92.25 88 VAL A N 1
ATOM 700 C CA . VAL A 1 88 ? -30.882 -3.319 36.366 1.00 92.25 88 VAL A CA 1
ATOM 701 C C . VAL A 1 88 ? -30.513 -1.904 35.900 1.00 92.25 88 VAL A C 1
ATOM 703 O O . VAL A 1 88 ? -29.766 -1.728 34.935 1.00 92.25 88 VAL A O 1
ATOM 706 N N . GLU A 1 89 ? -30.967 -0.878 36.613 1.00 93.88 89 GLU A N 1
ATOM 707 C CA . GLU A 1 89 ? -30.699 0.534 36.331 1.00 93.88 89 GLU A CA 1
ATOM 708 C C . GLU A 1 89 ? -29.220 0.856 36.536 1.00 93.88 89 GLU A C 1
ATOM 710 O O . GLU A 1 89 ? -28.604 1.494 35.675 1.00 93.88 89 GLU A O 1
ATOM 715 N N . HIS A 1 90 ? -28.633 0.363 37.635 1.00 94.62 90 HIS A N 1
ATOM 716 C CA . HIS A 1 90 ? -27.205 0.507 37.899 1.00 94.62 90 HIS A CA 1
ATOM 717 C C . HIS A 1 90 ? -26.376 -0.122 36.770 1.00 94.62 90 HIS A C 1
ATOM 719 O O . HIS A 1 90 ? -25.483 0.526 36.217 1.00 94.62 90 HIS A O 1
ATOM 725 N N . PHE A 1 91 ? -26.734 -1.336 36.335 1.00 95.44 91 PHE A N 1
ATOM 726 C CA . PHE A 1 91 ? -26.094 -1.987 35.192 1.00 95.44 91 PHE A CA 1
ATOM 727 C C . PHE A 1 91 ? -26.213 -1.162 33.902 1.00 95.44 91 PHE A C 1
ATOM 729 O O . PHE A 1 91 ? -25.211 -0.916 33.227 1.00 95.44 91 PHE A O 1
ATOM 736 N N . LYS A 1 92 ? -27.418 -0.685 33.560 1.00 95.50 92 LYS A N 1
ATOM 737 C CA . LYS A 1 92 ? -27.660 0.125 32.349 1.00 95.50 92 LYS A CA 1
ATOM 738 C C . LYS A 1 92 ? -26.837 1.413 32.360 1.00 95.50 92 LYS A C 1
ATOM 740 O O . LYS A 1 92 ? -26.274 1.775 31.326 1.00 95.50 92 LYS A O 1
ATOM 745 N N . LYS A 1 93 ? -26.720 2.080 33.514 1.00 96.62 93 LYS A N 1
ATOM 746 C CA . LYS A 1 93 ? -25.897 3.287 33.678 1.00 96.62 93 LYS A CA 1
ATOM 747 C C . LYS A 1 93 ? -24.423 2.999 33.391 1.00 96.62 93 LYS A C 1
ATOM 749 O O . LYS A 1 93 ? -23.819 3.708 32.586 1.00 96.62 93 LYS A O 1
ATOM 754 N N . VAL A 1 94 ? -23.872 1.936 33.978 1.00 96.19 94 VAL A N 1
ATOM 755 C CA . VAL A 1 94 ? -22.472 1.537 33.769 1.00 96.19 94 VAL A CA 1
ATOM 756 C C . VAL A 1 94 ? -22.221 1.127 32.314 1.00 96.19 94 VAL A C 1
ATOM 758 O O . VAL A 1 94 ? -21.264 1.598 31.702 1.00 96.19 94 VAL A O 1
ATOM 761 N N . GLN A 1 95 ? -23.097 0.321 31.705 1.00 97.00 95 GLN A N 1
ATOM 762 C CA . GLN A 1 95 ? -22.948 -0.064 30.293 1.00 97.00 95 GLN A CA 1
ATOM 763 C C . GLN A 1 95 ? -23.044 1.137 29.344 1.00 97.00 95 GLN A C 1
ATOM 765 O O . GLN A 1 95 ? -22.329 1.190 28.342 1.00 97.00 95 GLN A O 1
ATOM 770 N N . ARG A 1 96 ? -23.874 2.138 29.667 1.00 96.38 96 ARG A N 1
ATOM 771 C CA . ARG A 1 96 ? -23.930 3.397 28.913 1.00 96.38 96 ARG A CA 1
ATOM 772 C C . ARG A 1 96 ? -22.618 4.174 29.019 1.00 96.38 96 ARG A C 1
ATOM 774 O O . ARG A 1 96 ? -22.137 4.659 28.001 1.00 96.38 96 ARG A O 1
ATOM 781 N N . GLN A 1 97 ? -22.027 4.266 30.211 1.00 97.06 97 GLN A N 1
ATOM 782 C CA . GLN A 1 97 ? -20.721 4.909 30.400 1.00 97.06 97 GLN A CA 1
ATOM 783 C C . GLN A 1 97 ? -19.622 4.201 29.606 1.00 97.06 97 GLN A C 1
ATOM 785 O O . GLN A 1 97 ? -18.856 4.868 28.920 1.00 97.06 97 GLN A O 1
ATOM 790 N N . TRP A 1 98 ? -19.596 2.866 29.613 1.00 97.62 98 TRP A N 1
ATOM 791 C CA . TRP A 1 98 ? -18.674 2.086 28.783 1.00 97.62 98 TRP A CA 1
ATOM 792 C C . TRP A 1 98 ? -18.877 2.319 27.284 1.00 97.62 98 TRP A C 1
ATOM 794 O O . TRP A 1 98 ? -17.901 2.429 26.547 1.00 97.62 98 TRP A O 1
ATOM 804 N N . GLY A 1 99 ? -20.128 2.424 26.827 1.00 97.44 99 GLY A N 1
ATOM 805 C CA . GLY A 1 99 ? -20.434 2.765 25.437 1.00 97.44 99 GLY A CA 1
ATOM 806 C C . GLY A 1 99 ? -19.922 4.153 25.045 1.00 97.44 99 GLY A C 1
ATOM 807 O O . GLY A 1 99 ? -19.297 4.299 23.998 1.00 97.44 99 GLY A O 1
ATOM 808 N N . ILE A 1 100 ? -20.126 5.155 25.906 1.00 97.38 100 ILE A N 1
ATOM 809 C CA . ILE A 1 100 ? -19.624 6.521 25.689 1.00 97.38 100 ILE A CA 1
ATOM 810 C C . ILE A 1 100 ? -18.093 6.542 25.709 1.00 97.38 100 ILE A C 1
ATOM 812 O O . ILE A 1 100 ? -17.492 7.127 24.816 1.00 97.38 100 ILE A O 1
ATOM 816 N N . ALA A 1 101 ? -17.459 5.877 26.677 1.00 97.00 101 ALA A N 1
ATOM 817 C CA . ALA A 1 101 ? -16.003 5.789 26.765 1.00 97.00 101 ALA A CA 1
ATOM 818 C C . ALA A 1 101 ? -15.400 5.150 25.505 1.00 97.00 101 ALA A C 1
ATOM 820 O O . ALA A 1 101 ? -14.438 5.677 24.953 1.00 97.00 101 ALA A O 1
ATOM 821 N N . GLY A 1 102 ? -16.005 4.065 25.010 1.00 96.56 102 GLY A N 1
ATOM 822 C CA . GLY A 1 102 ? -15.594 3.430 23.759 1.00 96.56 102 GLY A CA 1
ATOM 823 C C . GLY A 1 102 ? -15.740 4.354 22.553 1.00 96.56 102 GLY A C 1
ATOM 824 O O . GLY A 1 102 ? -14.830 4.444 21.734 1.00 96.56 102 GLY A O 1
ATOM 825 N N . LEU A 1 103 ? -16.851 5.088 22.463 1.00 96.69 103 LEU A N 1
ATOM 826 C CA . LEU A 1 103 ? -17.074 6.037 21.374 1.00 96.69 103 LEU A CA 1
ATOM 827 C C . LEU A 1 103 ? -16.060 7.188 21.405 1.00 96.69 103 LEU A C 1
ATOM 829 O O . LEU A 1 103 ? -15.467 7.500 20.377 1.00 96.69 103 LEU A O 1
ATOM 833 N N . VAL A 1 104 ? -15.829 7.787 22.577 1.00 97.06 104 VAL A N 1
ATOM 834 C CA . VAL A 1 104 ? -14.836 8.857 22.763 1.00 97.06 104 VAL A CA 1
ATOM 835 C C . VAL A 1 104 ? -13.441 8.365 22.394 1.00 97.06 104 VAL A C 1
ATOM 837 O O . VAL A 1 104 ? -12.721 9.068 21.693 1.00 97.06 104 VAL A O 1
ATOM 840 N N . PHE A 1 105 ? -13.078 7.147 22.802 1.00 95.94 105 PHE A N 1
ATOM 841 C CA . PHE A 1 105 ? -11.801 6.540 22.438 1.00 95.94 105 PHE A CA 1
ATOM 842 C C . PHE A 1 105 ? -11.648 6.414 20.915 1.00 95.94 105 PHE A C 1
ATOM 844 O O . PHE A 1 105 ? -10.658 6.879 20.356 1.00 95.94 105 PHE A O 1
ATOM 851 N N . VAL A 1 106 ? -12.642 5.857 20.217 1.00 95.25 106 VAL A N 1
ATOM 852 C CA . VAL A 1 106 ? -12.576 5.732 18.753 1.00 95.25 106 VAL A CA 1
ATOM 853 C C . VAL A 1 106 ? -12.492 7.099 18.079 1.00 95.25 106 VAL A C 1
ATOM 855 O O . VAL A 1 106 ? -11.644 7.289 17.216 1.00 95.25 106 VAL A O 1
ATOM 858 N N . VAL A 1 107 ? -13.304 8.071 18.492 1.00 95.88 107 VAL A N 1
ATOM 859 C CA . VAL A 1 107 ? -13.281 9.417 17.898 1.00 95.88 107 VAL A CA 1
ATOM 860 C C . VAL A 1 107 ? -11.943 10.125 18.141 1.00 95.88 107 VAL A C 1
ATOM 862 O O . VAL A 1 107 ? -11.455 10.811 17.248 1.00 95.88 107 VAL A O 1
ATOM 865 N N . ALA A 1 108 ? -11.324 9.939 19.309 1.00 95.12 108 ALA A N 1
ATOM 866 C CA . ALA A 1 108 ? -10.051 10.571 19.643 1.00 95.12 108 ALA A CA 1
ATOM 867 C C . ALA A 1 108 ? -8.855 9.952 18.898 1.00 95.12 108 ALA A C 1
ATOM 869 O O . ALA A 1 108 ? -7.961 10.680 18.471 1.00 95.12 108 ALA A O 1
ATOM 870 N N . PHE A 1 109 ? -8.823 8.625 18.735 1.00 94.38 109 PHE A N 1
ATOM 871 C CA . PHE A 1 109 ? -7.631 7.922 18.240 1.00 94.38 109 PHE A CA 1
ATOM 872 C C . PHE A 1 109 ? -7.738 7.432 16.793 1.00 94.38 109 PHE A C 1
ATOM 874 O O . PHE A 1 109 ? -6.723 7.385 16.096 1.00 94.38 109 PHE A O 1
ATOM 881 N N . ALA A 1 110 ? -8.936 7.095 16.304 1.00 93.62 110 ALA A N 1
ATOM 882 C CA . ALA A 1 110 ? -9.092 6.576 14.947 1.00 93.62 110 ALA A CA 1
ATOM 883 C C . ALA A 1 110 ? -8.572 7.544 13.868 1.00 93.62 110 ALA A C 1
ATOM 885 O O . ALA A 1 110 ? -7.859 7.070 12.986 1.00 93.62 110 ALA A O 1
ATOM 886 N N . PRO A 1 111 ? -8.814 8.873 13.923 1.00 94.69 111 PRO A N 1
ATOM 887 C CA . PRO A 1 111 ? -8.300 9.789 12.903 1.00 94.69 111 PRO A CA 1
ATOM 888 C C . PRO A 1 111 ? -6.771 9.822 12.829 1.00 94.69 111 PRO A C 1
ATOM 890 O O . PRO A 1 111 ? -6.219 9.905 11.736 1.00 94.69 111 PRO A O 1
ATOM 893 N N . ALA A 1 112 ? -6.078 9.712 13.968 1.00 92.88 112 ALA A N 1
ATOM 894 C CA . ALA A 1 112 ? -4.617 9.676 13.999 1.00 92.88 112 ALA A CA 1
ATOM 895 C C . ALA A 1 112 ? -4.079 8.402 13.331 1.00 92.88 112 ALA A C 1
ATOM 897 O O . ALA A 1 112 ? -3.179 8.463 12.495 1.00 92.88 112 ALA A O 1
ATOM 898 N N . ILE A 1 113 ? -4.682 7.254 13.649 1.00 92.56 113 ILE A N 1
ATOM 899 C CA . ILE A 1 113 ? -4.328 5.957 13.063 1.00 92.56 113 ILE A CA 1
ATOM 900 C C . ILE A 1 113 ? -4.613 5.961 11.554 1.00 92.56 113 ILE A C 1
ATOM 902 O O . ILE A 1 113 ? -3.730 5.649 10.755 1.00 92.56 113 ILE A O 1
ATOM 906 N N . PHE A 1 114 ? -5.819 6.372 11.147 1.00 93.12 114 PHE A N 1
ATOM 907 C CA . PHE A 1 114 ? -6.195 6.476 9.736 1.00 93.12 114 PHE A CA 1
ATOM 908 C C . PHE A 1 114 ? -5.330 7.481 8.975 1.00 93.12 114 PHE A C 1
ATOM 910 O O . PHE A 1 114 ? -5.002 7.221 7.824 1.00 93.12 114 PHE A O 1
ATOM 917 N N . GLY A 1 115 ? -4.915 8.583 9.604 1.00 92.00 115 GLY A N 1
ATOM 918 C CA . GLY A 1 115 ? -3.998 9.553 9.011 1.00 92.00 115 GLY A CA 1
ATOM 919 C C . GLY A 1 115 ? -2.652 8.927 8.646 1.00 92.00 115 GLY A C 1
ATOM 920 O O . GLY A 1 115 ? -2.204 9.076 7.513 1.00 92.00 115 GLY A O 1
ATOM 921 N N . ILE A 1 116 ? -2.045 8.161 9.558 1.00 91.56 116 ILE A N 1
ATOM 922 C CA . ILE A 1 116 ? -0.774 7.457 9.306 1.00 91.56 116 ILE A CA 1
ATOM 923 C C . ILE A 1 116 ? -0.931 6.423 8.179 1.00 91.56 116 ILE A C 1
ATOM 925 O O . ILE A 1 116 ? -0.084 6.321 7.288 1.00 91.56 116 ILE A O 1
ATOM 929 N N . PHE A 1 117 ? -2.030 5.666 8.172 1.00 91.69 117 PHE A N 1
ATOM 930 C CA . PHE A 1 117 ? -2.294 4.722 7.083 1.00 91.69 117 PHE A CA 1
ATOM 931 C C . PHE A 1 117 ? -2.528 5.432 5.743 1.00 91.69 117 PHE A C 1
ATOM 933 O O . PHE A 1 117 ? -1.986 5.014 4.725 1.00 91.69 117 PHE A O 1
ATOM 940 N N . ALA A 1 118 ? -3.274 6.536 5.725 1.00 91.94 118 ALA A N 1
ATOM 941 C CA . ALA A 1 118 ? -3.529 7.290 4.504 1.00 91.94 118 ALA A CA 1
ATOM 942 C C . ALA A 1 118 ? -2.236 7.867 3.906 1.00 91.94 118 ALA A C 1
ATOM 944 O O . ALA A 1 118 ? -2.023 7.763 2.698 1.00 91.94 118 ALA A O 1
ATOM 945 N N . THR A 1 119 ? -1.342 8.429 4.728 1.00 89.75 119 THR A N 1
ATOM 946 C CA . THR A 1 119 ? -0.077 8.989 4.227 1.00 89.75 119 THR A CA 1
ATOM 947 C C . THR A 1 119 ? 0.870 7.912 3.699 1.00 89.75 119 THR A C 1
ATOM 949 O O . THR A 1 119 ? 1.460 8.091 2.634 1.00 89.75 119 THR A O 1
ATOM 952 N N . THR A 1 120 ? 0.981 6.770 4.382 1.00 89.38 120 THR A N 1
ATOM 953 C CA . THR A 1 120 ? 1.830 5.655 3.925 1.00 89.38 120 THR A CA 1
ATOM 954 C C . THR A 1 120 ? 1.346 5.054 2.603 1.00 89.38 120 THR A C 1
ATOM 956 O O . THR A 1 120 ? 2.169 4.751 1.739 1.00 89.38 120 THR A O 1
ATOM 959 N N . VAL A 1 121 ? 0.030 4.956 2.388 1.00 91.75 121 VAL A N 1
ATOM 960 C CA . VAL A 1 121 ? -0.551 4.492 1.114 1.00 91.75 121 VAL A CA 1
ATOM 961 C C . VAL A 1 121 ? -0.216 5.440 -0.042 1.00 91.75 121 VAL A C 1
ATOM 963 O O . VAL A 1 121 ? 0.136 4.981 -1.129 1.00 91.75 121 VAL A O 1
ATOM 966 N N . LEU A 1 122 ? -0.271 6.758 0.176 1.00 85.31 122 LEU A N 1
ATOM 967 C CA . LEU A 1 122 ? 0.057 7.737 -0.868 1.00 85.31 122 LEU A CA 1
ATOM 968 C C . LEU A 1 122 ? 1.524 7.651 -1.311 1.00 85.31 122 LEU A C 1
ATOM 970 O O . LEU A 1 122 ? 1.806 7.723 -2.508 1.00 85.31 122 LEU A O 1
ATOM 974 N N . LEU A 1 123 ? 2.452 7.441 -0.372 1.00 84.50 123 LEU A N 1
ATOM 975 C CA . LEU A 1 123 ? 3.870 7.241 -0.694 1.00 84.50 123 LEU A CA 1
ATOM 976 C C . LEU A 1 123 ? 4.082 5.983 -1.546 1.00 84.50 123 LEU A C 1
ATOM 978 O O . LEU A 1 123 ? 4.808 6.023 -2.540 1.00 84.50 123 LEU A O 1
ATOM 982 N N . GLN A 1 124 ? 3.400 4.886 -1.207 1.00 87.25 124 GLN A N 1
ATOM 983 C CA . GLN A 1 124 ? 3.486 3.640 -1.973 1.00 87.25 124 GLN A CA 1
ATOM 984 C C . GLN A 1 124 ? 2.913 3.782 -3.387 1.00 87.25 124 GLN A C 1
ATOM 986 O O . GLN A 1 124 ? 3.460 3.206 -4.324 1.00 87.25 124 GLN A O 1
ATOM 991 N N . LEU A 1 125 ? 1.857 4.581 -3.572 1.00 87.25 125 LEU A N 1
ATOM 992 C CA . LEU A 1 125 ? 1.267 4.807 -4.892 1.00 87.25 125 LEU A CA 1
ATOM 993 C C . LEU A 1 125 ? 2.231 5.533 -5.839 1.00 87.25 125 LEU A C 1
ATOM 995 O O . LEU A 1 125 ? 2.285 5.204 -7.024 1.00 87.25 125 LEU A O 1
ATOM 999 N N . ASN A 1 126 ? 3.004 6.497 -5.331 1.00 85.50 126 ASN A N 1
ATOM 1000 C CA . ASN A 1 126 ? 4.000 7.205 -6.137 1.00 85.50 126 ASN A CA 1
ATOM 1001 C C . ASN A 1 126 ? 5.102 6.255 -6.626 1.00 85.50 126 ASN A C 1
ATOM 1003 O O . ASN A 1 126 ? 5.396 6.248 -7.821 1.00 85.50 126 ASN A O 1
ATOM 1007 N N . VAL A 1 127 ? 5.624 5.402 -5.737 1.00 86.75 127 VAL A N 1
ATOM 1008 C CA . VAL A 1 127 ? 6.630 4.379 -6.078 1.00 86.75 127 VAL A CA 1
ATOM 1009 C C . VAL A 1 127 ? 6.060 3.320 -7.030 1.00 86.75 127 VAL A C 1
ATOM 1011 O O . VAL A 1 127 ? 6.720 2.904 -7.976 1.00 86.75 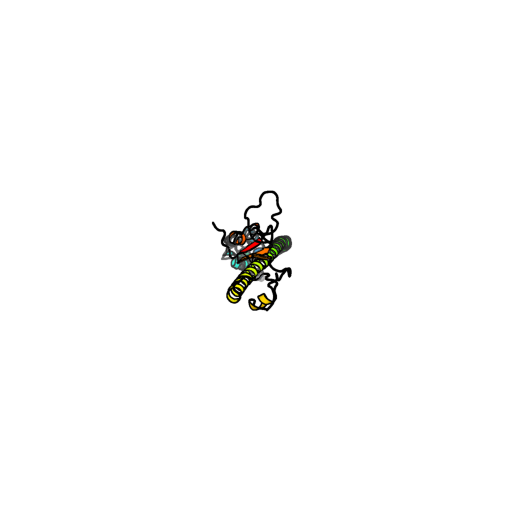127 VAL A O 1
ATOM 1014 N N . ALA A 1 128 ? 4.817 2.878 -6.825 1.00 87.88 128 ALA A N 1
ATOM 1015 C CA . ALA A 1 128 ? 4.178 1.909 -7.715 1.00 87.88 128 ALA A CA 1
ATOM 1016 C C . ALA A 1 128 ? 3.996 2.474 -9.133 1.00 87.88 128 ALA A C 1
ATOM 1018 O O . ALA A 1 128 ? 4.230 1.777 -10.119 1.00 87.88 128 ALA A O 1
ATOM 1019 N N . ARG A 1 129 ? 3.613 3.752 -9.241 1.00 89.31 129 ARG A N 1
ATOM 1020 C CA . ARG A 1 129 ? 3.474 4.438 -10.530 1.00 89.31 129 ARG A CA 1
ATOM 1021 C C . ARG A 1 129 ? 4.812 4.601 -11.239 1.00 89.31 129 ARG A C 1
ATOM 1023 O O . ARG A 1 129 ? 4.848 4.379 -12.442 1.00 89.31 129 ARG A O 1
ATOM 1030 N N . SER A 1 130 ? 5.877 4.981 -10.533 1.00 88.19 130 SER A N 1
ATOM 1031 C CA . SER A 1 130 ? 7.199 5.135 -11.149 1.00 88.19 130 SER A CA 1
ATOM 1032 C C . SER A 1 130 ? 7.734 3.795 -11.666 1.00 88.19 130 SER A C 1
ATOM 1034 O O . SER A 1 130 ? 8.096 3.702 -12.834 1.00 88.19 130 SER A O 1
ATOM 1036 N N . LYS A 1 131 ? 7.600 2.714 -10.885 1.00 87.38 131 LYS A N 1
ATOM 1037 C CA . LYS A 1 131 ? 7.935 1.348 -11.332 1.00 87.38 131 LYS A CA 1
ATOM 1038 C C . LYS A 1 131 ? 7.136 0.891 -12.555 1.00 87.38 131 LYS A C 1
ATOM 1040 O O . LYS A 1 131 ? 7.688 0.249 -13.442 1.00 87.38 131 LYS A O 1
ATOM 1045 N N . ALA A 1 132 ? 5.844 1.221 -12.623 1.00 89.31 132 ALA A N 1
ATOM 1046 C CA . ALA A 1 132 ? 5.024 0.904 -13.791 1.00 89.31 132 ALA A CA 1
ATOM 1047 C C . ALA A 1 132 ? 5.485 1.658 -15.052 1.00 89.31 132 ALA A C 1
ATOM 1049 O O . ALA A 1 132 ? 5.425 1.095 -16.142 1.00 89.31 132 ALA A O 1
ATOM 1050 N N . ARG A 1 133 ? 5.957 2.908 -14.918 1.00 89.31 133 ARG A N 1
ATOM 1051 C CA . ARG A 1 133 ? 6.533 3.668 -16.040 1.00 89.31 133 ARG A CA 1
ATOM 1052 C C . ARG A 1 133 ? 7.848 3.061 -16.516 1.00 89.31 133 ARG A C 1
ATOM 1054 O O . ARG A 1 133 ? 8.010 2.878 -17.717 1.00 89.31 133 ARG A O 1
ATOM 1061 N N . ASP A 1 134 ? 8.732 2.696 -15.591 1.00 87.00 134 ASP A N 1
ATOM 1062 C CA . ASP A 1 134 ? 10.019 2.069 -15.915 1.00 87.00 134 ASP A CA 1
ATOM 1063 C C . ASP A 1 134 ? 9.826 0.722 -16.632 1.00 87.00 134 ASP A C 1
ATOM 1065 O O . ASP A 1 134 ? 10.464 0.467 -17.649 1.00 87.00 134 ASP A O 1
ATOM 1069 N N . ALA A 1 135 ? 8.860 -0.095 -16.195 1.00 88.00 135 ALA A N 1
ATOM 1070 C CA . ALA A 1 135 ? 8.506 -1.340 -16.882 1.00 88.00 135 ALA A CA 1
ATOM 1071 C C . ALA A 1 135 ? 8.009 -1.116 -18.325 1.00 88.00 135 ALA A C 1
ATOM 1073 O O . ALA A 1 135 ? 8.318 -1.910 -19.216 1.00 88.00 135 ALA A O 1
ATOM 1074 N N . MET A 1 136 ? 7.259 -0.035 -18.575 1.00 87.12 136 MET A N 1
ATOM 1075 C CA . MET A 1 136 ? 6.841 0.322 -19.935 1.00 87.12 136 MET A CA 1
ATOM 1076 C C . MET A 1 136 ? 8.022 0.780 -20.789 1.00 87.12 136 MET A C 1
ATOM 1078 O O . MET A 1 136 ? 8.086 0.386 -21.945 1.00 87.12 136 MET A O 1
ATOM 1082 N N . ARG A 1 137 ? 8.977 1.537 -20.229 1.00 87.38 137 ARG A N 1
ATOM 1083 C CA . ARG A 1 137 ? 10.195 1.931 -20.959 1.00 87.38 137 ARG A CA 1
ATOM 1084 C C . ARG A 1 137 ? 11.017 0.729 -21.399 1.00 87.38 137 ARG A C 1
ATOM 1086 O O . ARG A 1 137 ? 11.416 0.668 -22.552 1.00 87.38 137 ARG A O 1
ATOM 1093 N N . ILE A 1 138 ? 11.206 -0.240 -20.505 1.00 85.50 138 ILE A N 1
ATOM 1094 C CA . ILE A 1 138 ? 11.901 -1.497 -20.817 1.00 85.50 138 ILE A CA 1
ATOM 1095 C C . ILE A 1 138 ? 11.168 -2.257 -21.931 1.00 85.50 138 ILE A C 1
ATOM 1097 O O . ILE A 1 138 ? 11.786 -2.710 -22.888 1.00 85.50 138 ILE A O 1
ATOM 1101 N N . THR A 1 139 ? 9.838 -2.357 -21.836 1.00 88.19 139 THR A N 1
ATOM 1102 C CA . THR A 1 139 ? 9.021 -3.029 -22.861 1.00 88.19 139 THR A CA 1
ATOM 1103 C C . THR A 1 139 ? 9.138 -2.335 -24.218 1.00 88.19 139 THR A C 1
ATOM 1105 O O . THR A 1 139 ? 9.302 -3.010 -25.230 1.00 88.19 139 THR A O 1
ATOM 1108 N N . ASP A 1 140 ? 9.074 -1.001 -24.245 1.00 86.56 140 ASP A N 1
ATOM 1109 C CA . ASP A 1 140 ? 9.217 -0.225 -25.477 1.00 86.56 140 ASP A CA 1
ATOM 1110 C C . ASP A 1 140 ? 10.623 -0.445 -26.091 1.00 86.56 140 ASP A C 1
ATOM 1112 O O . ASP A 1 140 ? 10.721 -0.676 -27.292 1.00 86.56 140 ASP A O 1
ATOM 1116 N N . VAL A 1 141 ? 11.701 -0.478 -25.290 1.00 85.38 141 VAL A N 1
ATOM 1117 C CA . VAL A 1 141 ? 13.068 -0.791 -25.773 1.00 85.38 141 VAL A CA 1
ATOM 1118 C C . VAL A 1 141 ? 13.142 -2.181 -26.415 1.00 85.38 141 VAL A C 1
ATOM 1120 O O . VAL A 1 141 ? 13.670 -2.311 -27.516 1.00 85.38 141 VAL A O 1
ATOM 1123 N N . MET A 1 142 ? 12.556 -3.207 -25.792 1.00 86.50 142 MET A N 1
ATOM 1124 C CA . MET A 1 142 ? 12.520 -4.570 -26.352 1.00 86.50 142 MET A CA 1
ATOM 1125 C C . MET A 1 142 ? 11.721 -4.650 -27.666 1.00 86.50 142 MET A C 1
ATOM 1127 O O . MET A 1 142 ? 12.061 -5.408 -28.578 1.00 86.50 142 MET A O 1
ATOM 1131 N N . GLN A 1 143 ? 10.654 -3.856 -27.788 1.00 87.50 143 GLN A N 1
ATOM 1132 C CA . GLN A 1 143 ? 9.893 -3.751 -29.035 1.00 87.50 143 GLN A CA 1
ATOM 1133 C C . GLN A 1 143 ? 10.703 -3.050 -30.132 1.00 87.50 143 GLN A C 1
ATOM 1135 O O . GLN A 1 143 ? 10.682 -3.504 -31.276 1.00 87.50 143 GLN A O 1
ATOM 1140 N N . ILE A 1 144 ? 11.450 -1.992 -29.791 1.00 87.06 144 ILE A N 1
ATOM 1141 C CA . ILE A 1 144 ? 12.380 -1.327 -30.718 1.00 87.06 144 ILE A CA 1
ATOM 1142 C C . ILE A 1 144 ? 13.447 -2.300 -31.195 1.00 87.06 144 ILE A C 1
ATOM 1144 O O . ILE A 1 144 ? 13.671 -2.381 -32.398 1.00 87.06 144 ILE A O 1
ATOM 1148 N N . GLN A 1 145 ? 14.041 -3.072 -30.286 1.00 88.62 145 GLN A N 1
ATOM 1149 C CA . GLN A 1 145 ? 15.032 -4.084 -30.635 1.00 88.62 145 GLN A CA 1
ATOM 1150 C C . GLN A 1 145 ? 14.480 -5.053 -31.681 1.00 88.62 145 GLN A C 1
ATOM 1152 O O . GLN A 1 145 ? 15.057 -5.199 -32.750 1.00 88.62 145 GLN A O 1
ATOM 1157 N N . THR A 1 146 ? 13.303 -5.629 -31.425 1.00 89.81 146 THR A N 1
ATOM 1158 C CA . THR A 1 146 ? 12.657 -6.561 -32.364 1.00 89.81 146 THR A CA 1
ATOM 1159 C C . THR A 1 146 ? 12.497 -5.948 -33.760 1.00 89.81 146 THR A C 1
ATOM 1161 O O . THR A 1 146 ? 12.734 -6.614 -34.761 1.00 89.81 146 THR A O 1
ATOM 1164 N N . ALA A 1 147 ? 12.121 -4.674 -33.853 1.00 88.88 147 ALA A N 1
ATOM 1165 C CA . ALA A 1 147 ? 11.967 -4.002 -35.139 1.00 88.88 147 ALA A CA 1
ATOM 1166 C C . ALA A 1 147 ? 13.293 -3.653 -35.821 1.00 88.88 147 ALA A C 1
ATOM 1168 O O . ALA A 1 147 ? 13.371 -3.701 -37.044 1.00 88.88 147 ALA A O 1
ATOM 1169 N N . VAL A 1 148 ? 14.318 -3.288 -35.050 1.00 89.31 148 VAL A N 1
ATOM 1170 C CA . VAL A 1 148 ? 15.677 -3.046 -35.554 1.00 89.31 148 VAL A CA 1
ATOM 1171 C C . VAL A 1 148 ? 16.251 -4.332 -36.157 1.00 89.31 148 VAL A C 1
ATOM 1173 O O . VAL A 1 148 ? 16.836 -4.280 -37.238 1.00 89.31 148 VAL A O 1
ATOM 1176 N N . GLU A 1 149 ? 15.997 -5.481 -35.528 1.00 90.31 149 GLU A N 1
ATOM 1177 C CA . GLU A 1 149 ? 16.355 -6.801 -36.064 1.00 90.31 149 GLU A CA 1
ATOM 1178 C C . GLU A 1 149 ? 15.576 -7.133 -37.349 1.00 90.31 149 GLU A C 1
ATOM 1180 O O . GLU A 1 149 ? 16.168 -7.504 -38.359 1.00 90.31 149 GLU A O 1
ATOM 1185 N N . LEU A 1 150 ? 14.257 -6.906 -37.374 1.00 89.75 150 LEU A N 1
ATOM 1186 C CA . LEU A 1 150 ? 13.455 -7.104 -38.592 1.00 89.75 150 LEU A CA 1
ATOM 1187 C C . LEU A 1 150 ? 13.890 -6.182 -39.744 1.00 89.75 150 LEU A C 1
ATOM 1189 O O . LEU A 1 150 ? 13.873 -6.583 -40.907 1.00 89.75 150 LEU A O 1
ATOM 1193 N N . TYR A 1 151 ? 14.294 -4.947 -39.435 1.00 89.38 151 TYR A N 1
ATOM 1194 C CA . TYR A 1 151 ? 14.844 -4.030 -40.429 1.00 89.38 151 TYR A CA 1
ATOM 1195 C C . TYR A 1 151 ? 16.134 -4.592 -41.037 1.00 89.38 151 TYR A C 1
ATOM 1197 O O . TYR A 1 151 ? 16.316 -4.510 -42.254 1.00 89.38 151 TYR A O 1
ATOM 1205 N N . TYR A 1 152 ? 17.019 -5.167 -40.216 1.00 91.38 152 TYR A N 1
ATOM 1206 C CA . TYR A 1 152 ? 18.243 -5.809 -40.692 1.00 91.38 152 TYR A CA 1
ATOM 1207 C C . TYR A 1 152 ? 17.934 -6.989 -41.618 1.00 91.38 152 TYR A C 1
ATOM 1209 O O . TYR A 1 152 ? 18.524 -7.073 -42.696 1.00 91.38 152 TYR A O 1
ATOM 1217 N N . ASP A 1 153 ? 16.977 -7.841 -41.244 1.00 92.12 153 ASP A N 1
ATOM 1218 C CA . ASP A 1 153 ? 16.557 -8.993 -42.052 1.00 92.12 153 ASP A CA 1
ATOM 1219 C C . ASP A 1 153 ? 16.096 -8.583 -43.464 1.00 92.12 153 ASP A C 1
ATOM 1221 O O . ASP A 1 153 ? 16.411 -9.262 -44.445 1.00 92.12 153 ASP A O 1
ATOM 1225 N N . ASP A 1 154 ? 15.407 -7.445 -43.587 1.00 91.62 154 ASP A N 1
ATOM 1226 C CA . ASP A 1 154 ? 14.903 -6.936 -44.868 1.00 91.62 154 ASP A CA 1
ATOM 1227 C C . ASP A 1 154 ? 15.942 -6.137 -45.676 1.00 91.62 154 ASP A C 1
ATOM 1229 O O . ASP A 1 154 ? 15.944 -6.185 -46.911 1.00 91.62 154 ASP A O 1
ATOM 1233 N N . ASN A 1 155 ? 16.805 -5.363 -45.007 1.00 90.12 155 ASN A N 1
ATOM 1234 C CA . ASN A 1 155 ? 17.664 -4.360 -45.654 1.00 90.12 155 ASN A CA 1
ATOM 1235 C C . ASN A 1 155 ? 19.151 -4.751 -45.695 1.00 90.12 155 ASN A C 1
ATOM 1237 O O . ASN A 1 155 ? 19.930 -4.125 -46.416 1.00 90.12 155 ASN A O 1
ATOM 1241 N N . GLY A 1 156 ? 19.563 -5.774 -44.942 1.00 91.06 156 GLY A N 1
ATOM 1242 C CA . GLY A 1 156 ? 20.953 -6.230 -44.833 1.00 91.06 156 GLY A CA 1
ATOM 1243 C C . GLY A 1 156 ? 21.876 -5.291 -44.046 1.00 91.06 156 GLY A C 1
ATOM 1244 O O . GLY A 1 156 ? 23.095 -5.466 -44.074 1.00 91.06 156 GLY A O 1
ATOM 1245 N N . SER A 1 157 ? 21.316 -4.285 -43.370 1.00 91.62 157 SER A N 1
ATOM 1246 C CA . SER A 1 157 ? 22.028 -3.372 -42.473 1.00 91.62 157 SER A CA 1
ATOM 1247 C C . SER A 1 157 ? 21.088 -2.829 -41.405 1.00 91.62 157 SER A C 1
ATOM 1249 O O . SER A 1 157 ? 19.911 -2.634 -41.696 1.00 91.62 157 SER A O 1
ATOM 1251 N N . TYR A 1 158 ? 21.597 -2.516 -40.215 1.00 90.25 158 TYR A N 1
ATOM 1252 C CA . TYR A 1 158 ? 20.802 -1.862 -39.174 1.00 90.25 158 TYR A CA 1
ATOM 1253 C C . TYR A 1 158 ? 20.457 -0.415 -39.557 1.00 90.25 158 TYR A C 1
ATOM 1255 O O . TYR A 1 158 ? 21.195 0.220 -40.322 1.00 90.25 158 TYR A O 1
ATOM 1263 N N . PRO A 1 159 ? 19.335 0.126 -39.050 1.00 89.19 159 PRO A N 1
ATOM 1264 C CA . PRO A 1 159 ? 18.894 1.466 -39.392 1.00 89.19 159 PRO A CA 1
ATOM 1265 C C . PRO A 1 159 ? 19.897 2.510 -38.875 1.00 89.19 159 PRO A C 1
ATOM 1267 O O . PRO A 1 159 ? 20.373 2.399 -37.745 1.00 89.19 159 PRO A O 1
ATOM 1270 N N . PRO A 1 160 ? 20.207 3.560 -39.654 1.00 86.31 160 PRO A N 1
ATOM 1271 C CA . PRO A 1 160 ? 21.096 4.627 -39.201 1.00 86.31 160 PRO A CA 1
ATOM 1272 C C . PRO A 1 160 ? 20.464 5.513 -38.122 1.00 86.31 160 PRO A C 1
ATOM 1274 O O . PRO A 1 160 ? 21.183 6.182 -37.382 1.00 86.31 160 PRO A O 1
ATOM 1277 N N . ASP A 1 161 ? 19.133 5.527 -38.041 1.00 84.44 161 ASP A N 1
ATOM 1278 C CA . ASP A 1 161 ? 18.360 6.276 -37.058 1.00 84.44 161 ASP A CA 1
ATOM 1279 C C . ASP A 1 161 ? 17.010 5.579 -36.817 1.00 84.44 161 ASP A C 1
ATOM 1281 O O . ASP A 1 161 ? 16.279 5.281 -37.764 1.00 84.44 161 ASP A O 1
ATOM 1285 N N . ILE A 1 162 ? 16.654 5.342 -35.552 1.00 81.44 162 ILE A N 1
ATOM 1286 C CA . ILE A 1 162 ? 15.341 4.790 -35.176 1.00 81.44 162 ILE A CA 1
ATOM 1287 C C . ILE A 1 162 ? 14.216 5.831 -35.233 1.00 81.44 162 ILE A C 1
ATOM 1289 O O . ILE A 1 162 ? 13.041 5.480 -35.116 1.00 81.44 162 ILE A O 1
ATOM 1293 N N . SER A 1 163 ? 14.559 7.111 -35.409 1.00 77.56 163 SER A N 1
ATOM 1294 C CA . SER A 1 163 ? 13.607 8.202 -35.614 1.00 77.56 163 SER A CA 1
ATOM 1295 C C . SER A 1 163 ? 13.110 8.313 -37.065 1.00 77.56 163 SER A C 1
ATOM 1297 O O . SER A 1 163 ? 12.177 9.072 -37.356 1.00 77.56 163 SER A O 1
ATOM 1299 N N . ASP A 1 164 ? 13.690 7.528 -37.979 1.00 72.06 164 ASP A N 1
ATOM 1300 C CA . ASP A 1 164 ? 13.294 7.494 -39.381 1.00 72.06 164 ASP A CA 1
ATOM 1301 C C . ASP A 1 164 ? 11.870 6.927 -39.545 1.00 72.06 164 ASP A C 1
ATOM 1303 O O . ASP A 1 164 ? 11.472 5.935 -38.935 1.00 72.06 164 ASP A O 1
ATOM 1307 N N . LYS A 1 165 ? 11.078 7.542 -40.429 1.00 70.69 165 LYS A N 1
ATOM 1308 C CA . LYS A 1 165 ? 9.723 7.086 -40.770 1.00 70.69 165 LYS A CA 1
ATOM 1309 C C . LYS A 1 165 ? 9.701 5.690 -41.392 1.00 70.69 165 LYS A C 1
ATOM 1311 O O . LYS A 1 165 ? 8.669 5.028 -41.313 1.00 70.69 165 LYS A O 1
ATOM 1316 N N . THR A 1 166 ? 10.797 5.247 -42.007 1.00 73.12 166 THR A N 1
ATOM 1317 C CA . THR A 1 166 ? 10.930 3.893 -42.570 1.00 73.12 166 THR A CA 1
ATOM 1318 C C . THR A 1 166 ? 10.842 2.807 -41.495 1.00 73.12 166 THR A C 1
ATOM 1320 O O . THR A 1 166 ? 10.279 1.746 -41.758 1.00 73.12 166 THR A O 1
ATOM 1323 N N . MET A 1 167 ? 11.248 3.111 -40.257 1.00 77.12 167 MET A N 1
ATOM 1324 C CA . MET A 1 167 ? 11.080 2.215 -39.108 1.00 77.12 167 MET A CA 1
ATOM 1325 C C . MET A 1 167 ? 9.615 1.976 -38.743 1.00 77.12 167 MET A C 1
ATOM 1327 O O . MET A 1 167 ? 9.276 0.932 -38.194 1.00 77.12 167 MET A O 1
ATOM 1331 N N . GLY A 1 168 ? 8.715 2.901 -39.093 1.00 72.31 168 GLY A N 1
ATOM 1332 C CA . GLY A 1 168 ? 7.279 2.770 -38.839 1.00 72.31 168 GLY A CA 1
ATOM 1333 C C . GLY A 1 168 ? 6.624 1.561 -39.522 1.00 72.31 168 GLY A C 1
ATOM 1334 O O . GLY A 1 168 ? 5.507 1.209 -39.160 1.00 72.31 168 GLY A O 1
ATOM 1335 N N . LEU A 1 169 ? 7.300 0.916 -40.481 1.00 76.00 169 LEU A N 1
ATOM 1336 C CA . LEU A 1 169 ? 6.850 -0.332 -41.111 1.00 76.00 169 LEU A CA 1
ATOM 1337 C C . LEU A 1 169 ? 7.062 -1.565 -40.221 1.00 76.00 169 LEU A C 1
ATOM 1339 O O . LEU A 1 169 ? 6.346 -2.551 -40.367 1.00 76.00 169 LEU A O 1
ATOM 1343 N N . TYR A 1 170 ? 8.006 -1.483 -39.285 1.00 78.69 170 TYR A N 1
ATOM 1344 C CA . TYR A 1 170 ? 8.397 -2.561 -38.376 1.00 78.69 170 TYR A CA 1
ATOM 1345 C C . TYR A 1 170 ? 7.765 -2.404 -36.982 1.00 78.69 170 TYR A C 1
ATOM 1347 O O . TYR A 1 170 ? 8.042 -3.181 -36.072 1.00 78.69 170 TYR A O 1
ATOM 1355 N N . PHE A 1 171 ? 6.874 -1.415 -36.827 1.00 74.88 171 PHE A N 1
ATOM 1356 C CA . PHE A 1 171 ? 6.178 -1.085 -35.589 1.00 74.88 171 PHE A CA 1
ATOM 1357 C C . PHE A 1 171 ? 4.661 -1.085 -35.754 1.00 74.88 171 PHE A C 1
ATOM 1359 O O . PHE A 1 171 ? 4.107 -0.530 -36.705 1.00 74.88 171 PHE A O 1
ATOM 1366 N N . GLU A 1 172 ? 3.962 -1.634 -34.763 1.00 61.06 172 GLU A N 1
ATOM 1367 C CA . GLU A 1 172 ? 2.506 -1.563 -34.701 1.00 61.06 172 GLU A CA 1
ATOM 1368 C C . GLU A 1 172 ? 2.082 -0.121 -34.349 1.00 61.06 172 GLU A C 1
ATOM 1370 O O . GLU A 1 172 ? 2.197 0.317 -33.207 1.00 61.06 172 GLU A O 1
ATOM 1375 N N . GLY A 1 173 ? 1.639 0.655 -35.348 1.00 59.34 173 GLY A N 1
ATOM 1376 C CA . GLY A 1 173 ? 1.170 2.040 -35.165 1.00 59.34 173 GLY A CA 1
ATOM 1377 C C . GLY A 1 173 ? 1.860 3.110 -36.021 1.00 59.34 173 GLY A C 1
ATOM 1378 O O . GLY A 1 173 ? 1.430 4.262 -35.989 1.00 59.34 173 GLY A O 1
ATOM 1379 N N . GLY A 1 174 ? 2.875 2.761 -36.823 1.00 55.28 174 GLY A N 1
ATOM 1380 C CA . GLY A 1 174 ? 3.424 3.645 -37.866 1.00 55.28 174 GLY A CA 1
ATOM 1381 C C . GLY A 1 174 ? 4.230 4.858 -37.379 1.00 55.28 174 GLY A C 1
ATOM 1382 O O . GLY A 1 174 ? 4.574 5.721 -38.188 1.00 55.28 174 GLY A O 1
ATOM 1383 N N . SER A 1 175 ? 4.531 4.950 -36.083 1.00 58.28 175 SER A N 1
ATOM 1384 C CA . SER A 1 175 ? 5.307 6.040 -35.483 1.00 58.28 175 SER A CA 1
ATOM 1385 C C . SER A 1 175 ? 6.493 5.514 -34.680 1.00 58.28 175 SER A C 1
ATOM 1387 O O . SER A 1 175 ? 6.402 4.449 -34.079 1.00 58.28 175 SER A O 1
ATOM 1389 N N . VAL A 1 176 ? 7.567 6.306 -34.625 1.00 65.12 176 VAL A N 1
ATOM 1390 C CA . VAL A 1 176 ? 8.731 6.102 -33.746 1.00 65.12 176 VAL A CA 1
ATOM 1391 C C . VAL A 1 176 ? 8.251 5.859 -32.314 1.00 65.12 176 VAL A C 1
ATOM 1393 O O . VAL A 1 176 ? 7.437 6.637 -31.807 1.00 65.12 176 VAL A O 1
ATOM 1396 N N . PHE A 1 177 ? 8.749 4.811 -31.653 1.00 69.69 177 PHE A N 1
ATOM 1397 C CA . PHE A 1 177 ? 8.500 4.622 -30.228 1.00 69.69 177 PHE A CA 1
ATOM 1398 C C . PHE A 1 177 ? 9.091 5.803 -29.459 1.00 69.69 177 PHE A C 1
ATOM 1400 O O . PHE A 1 177 ? 10.303 6.008 -29.401 1.00 69.69 177 PHE A O 1
ATOM 1407 N N . ARG A 1 178 ? 8.204 6.606 -28.882 1.00 76.62 178 ARG A N 1
ATOM 1408 C CA . ARG A 1 178 ? 8.552 7.687 -27.965 1.00 76.62 178 ARG A CA 1
ATOM 1409 C C . ARG A 1 178 ? 8.086 7.286 -26.585 1.00 76.62 178 ARG A C 1
ATOM 1411 O O . ARG A 1 178 ? 7.047 6.643 -26.426 1.00 76.62 178 ARG A O 1
ATOM 1418 N N . ASN A 1 179 ? 8.842 7.691 -25.577 1.00 77.88 179 ASN A N 1
ATOM 1419 C CA . ASN A 1 179 ? 8.450 7.514 -24.196 1.00 77.88 179 ASN A CA 1
ATOM 1420 C C . ASN A 1 179 ? 7.100 8.206 -23.980 1.00 77.88 179 ASN A C 1
ATOM 1422 O O . ASN A 1 179 ? 7.008 9.429 -23.946 1.00 77.88 179 ASN A O 1
ATOM 1426 N N . ARG A 1 180 ? 6.048 7.412 -23.785 1.00 78.75 180 ARG A N 1
ATOM 1427 C CA . ARG A 1 180 ? 4.661 7.887 -23.641 1.00 78.75 180 ARG A CA 1
ATOM 1428 C C . ARG A 1 180 ? 4.422 8.866 -22.483 1.00 78.75 180 ARG A C 1
ATOM 1430 O O . ARG A 1 180 ? 3.336 9.429 -22.383 1.00 78.75 180 ARG A O 1
ATOM 1437 N N . PHE A 1 181 ? 5.391 9.036 -21.582 1.00 79.12 181 PHE A N 1
ATOM 1438 C CA . PHE A 1 181 ? 5.299 9.928 -20.424 1.00 79.12 181 PHE A CA 1
ATOM 1439 C C . PHE A 1 181 ? 6.032 11.255 -20.616 1.00 79.12 181 PHE A C 1
ATOM 1441 O O . PHE A 1 1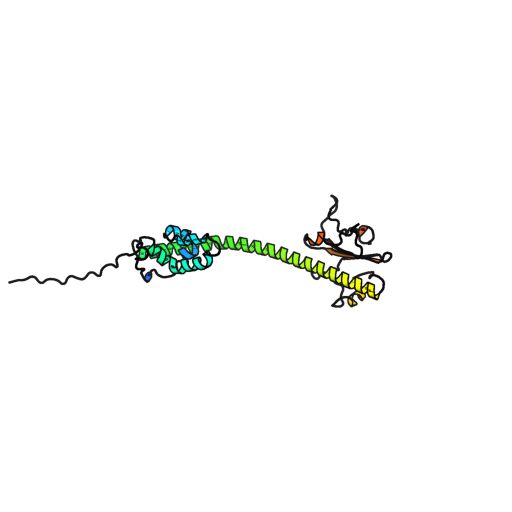81 ? 5.609 12.254 -20.041 1.00 79.12 181 PHE A O 1
ATOM 1448 N N . THR A 1 182 ? 7.123 11.266 -21.382 1.00 79.50 182 THR A N 1
ATOM 1449 C CA . THR A 1 182 ? 7.937 12.470 -21.625 1.00 79.50 182 THR A CA 1
ATOM 1450 C C . THR A 1 182 ? 7.852 12.965 -23.064 1.00 79.50 182 THR A C 1
ATOM 1452 O O . THR A 1 182 ? 8.304 14.067 -23.339 1.00 79.50 182 THR A O 1
ATOM 1455 N N . ASP A 1 183 ? 7.279 12.163 -23.964 1.00 80.25 183 ASP A N 1
ATOM 1456 C CA . ASP A 1 183 ? 7.313 12.333 -25.419 1.00 80.25 183 ASP A CA 1
ATOM 1457 C C . ASP A 1 183 ? 8.744 12.404 -25.992 1.00 80.25 183 ASP A C 1
ATOM 1459 O O . ASP A 1 183 ? 8.957 12.825 -27.122 1.00 80.25 183 ASP A O 1
ATOM 1463 N N . GLU A 1 184 ? 9.758 11.963 -25.251 1.00 79.94 184 GLU A N 1
ATOM 1464 C CA . GLU A 1 184 ? 11.141 11.917 -25.746 1.00 79.94 184 GLU A CA 1
ATOM 1465 C C . GLU A 1 184 ? 11.390 10.605 -26.508 1.00 79.94 184 GLU A C 1
ATOM 1467 O O . GLU A 1 184 ? 10.877 9.561 -26.087 1.00 79.94 184 GLU A O 1
ATOM 1472 N N . PRO A 1 185 ? 12.146 10.613 -27.621 1.00 79.69 185 PRO A N 1
ATOM 1473 C CA . PRO A 1 185 ? 12.565 9.377 -28.274 1.00 79.69 185 PRO A CA 1
ATOM 1474 C C . PRO A 1 185 ? 13.481 8.558 -27.352 1.00 79.69 185 PRO A C 1
ATOM 1476 O O . PRO A 1 185 ? 14.168 9.104 -26.485 1.00 79.69 185 PRO A O 1
ATOM 1479 N N . TYR A 1 186 ? 13.489 7.239 -27.543 1.00 84.50 186 TYR A N 1
ATOM 1480 C CA . TYR A 1 186 ? 14.476 6.374 -26.898 1.00 84.50 186 TYR A CA 1
ATOM 1481 C C . TYR A 1 186 ? 15.871 6.605 -27.487 1.00 84.50 186 TYR A C 1
ATOM 1483 O O . TYR A 1 186 ? 16.016 7.100 -28.605 1.00 84.50 186 TYR A O 1
ATOM 1491 N N . GLY A 1 187 ? 16.898 6.287 -26.705 1.00 81.62 187 GLY A N 1
ATOM 1492 C CA . GLY A 1 187 ? 18.280 6.438 -27.126 1.00 81.62 187 GLY A CA 1
ATOM 1493 C C . GLY A 1 187 ? 18.682 5.357 -28.119 1.00 81.62 187 GLY A C 1
ATOM 1494 O O . GLY A 1 187 ? 18.333 4.193 -27.928 1.00 81.62 187 GLY A O 1
ATOM 1495 N N . TYR A 1 188 ? 19.420 5.743 -29.160 1.00 84.12 188 TYR A N 1
ATOM 1496 C CA . TYR A 1 188 ? 19.952 4.823 -30.158 1.00 84.12 188 TYR A CA 1
ATOM 1497 C C . TYR A 1 188 ? 21.325 5.270 -30.646 1.00 84.12 188 TYR A C 1
ATOM 1499 O O . TYR A 1 188 ? 21.510 6.431 -31.016 1.00 84.12 188 TYR A O 1
ATOM 1507 N N . GLY A 1 189 ? 22.270 4.338 -30.657 1.00 81.75 189 GLY A N 1
ATOM 1508 C CA . GLY A 1 189 ? 23.584 4.495 -31.265 1.00 81.75 189 GLY A CA 1
ATOM 1509 C C . GLY A 1 189 ? 23.793 3.426 -32.329 1.00 81.75 189 GLY A C 1
ATOM 1510 O O . GLY A 1 189 ? 23.389 2.287 -32.132 1.00 81.75 189 GLY A O 1
ATOM 1511 N N . PHE A 1 190 ? 24.421 3.785 -33.447 1.00 84.81 190 PHE A N 1
ATOM 1512 C CA . PHE A 1 190 ? 24.694 2.870 -34.555 1.00 84.81 190 PHE A CA 1
ATOM 1513 C C . PHE A 1 190 ? 26.080 3.116 -35.148 1.00 84.81 190 PHE A C 1
ATOM 1515 O O . PHE A 1 190 ? 26.489 4.262 -35.358 1.00 84.81 190 PHE A O 1
ATOM 1522 N N . ASN A 1 191 ? 26.775 2.028 -35.475 1.00 84.12 191 ASN A N 1
ATOM 1523 C CA . ASN A 1 191 ? 28.022 2.033 -36.220 1.00 84.12 191 ASN A CA 1
ATOM 1524 C C . ASN A 1 191 ? 27.857 1.264 -37.538 1.00 84.12 191 ASN A C 1
ATOM 1526 O O . ASN A 1 191 ? 27.841 0.035 -37.578 1.00 84.12 191 ASN A O 1
ATOM 1530 N N . GLY A 1 192 ? 27.788 1.999 -38.650 1.00 83.31 192 GLY A N 1
ATOM 1531 C CA . GLY A 1 192 ? 27.589 1.398 -39.970 1.00 83.31 192 GLY A CA 1
ATOM 1532 C C . GLY A 1 192 ? 28.774 0.609 -40.521 1.00 83.31 192 GLY A C 1
ATOM 1533 O O . GLY A 1 192 ? 28.577 -0.182 -41.443 1.00 83.31 192 GLY A O 1
ATOM 1534 N N . ALA A 1 193 ? 29.981 0.786 -39.975 1.00 84.62 193 ALA A N 1
ATOM 1535 C CA . ALA A 1 193 ? 31.150 0.024 -40.407 1.00 84.62 193 ALA A CA 1
ATOM 1536 C C . ALA A 1 193 ? 31.152 -1.395 -39.824 1.00 84.62 193 ALA A C 1
ATOM 1538 O O . ALA A 1 193 ? 31.495 -2.341 -40.529 1.00 84.62 193 ALA A O 1
ATOM 1539 N N . THR A 1 194 ? 30.763 -1.531 -38.556 1.00 83.25 194 THR A N 1
ATOM 1540 C CA . THR A 1 194 ? 30.736 -2.804 -37.823 1.00 83.25 194 THR A CA 1
ATOM 1541 C C . THR A 1 194 ? 29.347 -3.438 -37.768 1.00 83.25 194 THR A C 1
ATOM 1543 O O . THR A 1 194 ? 29.245 -4.612 -37.432 1.00 83.25 194 THR A O 1
ATOM 1546 N N . GLN A 1 195 ? 28.298 -2.710 -38.175 1.00 87.00 195 GLN A N 1
ATOM 1547 C CA . GLN A 1 195 ? 26.895 -3.122 -38.037 1.00 87.00 195 GLN A CA 1
ATOM 1548 C C . GLN A 1 195 ? 26.526 -3.400 -36.576 1.00 87.00 195 GLN A C 1
ATOM 1550 O O . GLN A 1 195 ? 25.862 -4.379 -36.254 1.00 87.00 195 GLN A O 1
ATOM 1555 N N . GLU A 1 196 ? 26.964 -2.516 -35.690 1.00 84.50 196 GLU A N 1
ATOM 1556 C CA . GLU A 1 196 ? 26.694 -2.584 -34.256 1.00 84.50 196 GLU A CA 1
ATOM 1557 C C . GLU A 1 196 ? 25.677 -1.504 -33.876 1.00 84.50 196 GLU A C 1
ATOM 1559 O O . GLU A 1 196 ? 25.736 -0.387 -34.406 1.00 84.50 196 GLU A O 1
ATO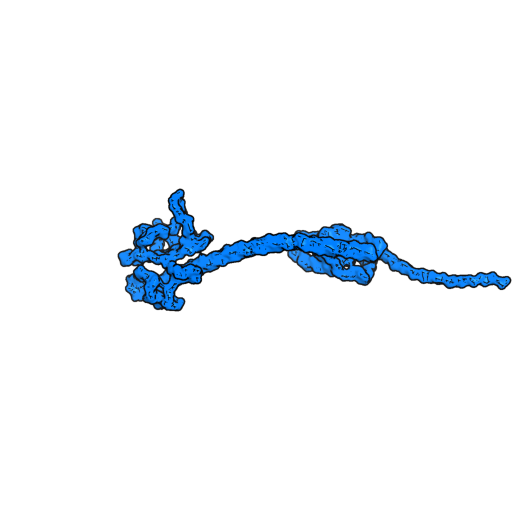M 1564 N N . TYR A 1 197 ? 24.754 -1.810 -32.964 1.00 84.56 197 TYR A N 1
ATOM 1565 C CA . TYR A 1 197 ? 23.782 -0.844 -32.453 1.00 84.56 197 TYR A CA 1
ATOM 1566 C C . TYR A 1 197 ? 23.584 -0.972 -30.944 1.00 84.56 197 TYR A C 1
ATOM 1568 O O . TYR A 1 197 ? 23.720 -2.056 -30.394 1.00 84.56 197 TYR A O 1
ATOM 1576 N N . GLN A 1 198 ? 23.229 0.130 -30.284 1.00 82.38 198 GLN A N 1
ATOM 1577 C CA . GLN A 1 198 ? 22.839 0.178 -28.873 1.00 82.38 198 GLN A CA 1
ATOM 1578 C C . GLN A 1 198 ? 21.490 0.887 -28.757 1.00 82.38 198 GLN A C 1
ATOM 1580 O O . GLN A 1 198 ? 21.286 1.935 -29.373 1.00 82.38 198 GLN A O 1
ATOM 1585 N N . LEU A 1 199 ? 20.592 0.350 -27.938 1.00 83.62 199 LEU A N 1
ATOM 1586 C CA . LEU A 1 199 ? 19.316 0.950 -27.562 1.00 83.62 199 LEU A CA 1
ATOM 1587 C C . LEU A 1 199 ? 19.289 1.191 -26.062 1.00 83.62 199 LEU A C 1
ATOM 1589 O O . LEU A 1 199 ? 19.675 0.308 -25.309 1.00 83.62 199 LEU A O 1
ATOM 1593 N N . TYR A 1 200 ? 18.801 2.348 -25.617 1.00 81.12 200 TYR A N 1
ATOM 1594 C CA . TYR A 1 200 ? 18.761 2.639 -24.185 1.00 81.12 200 TYR A CA 1
ATOM 1595 C C . TYR A 1 200 ? 17.593 3.530 -23.751 1.00 81.12 200 TYR A C 1
ATOM 1597 O O . TYR A 1 200 ? 17.061 4.353 -24.506 1.00 81.12 200 TYR A O 1
ATOM 1605 N N . ALA A 1 201 ? 17.213 3.397 -22.480 1.00 81.62 201 ALA A N 1
ATOM 1606 C CA . ALA A 1 201 ? 16.199 4.211 -21.824 1.00 81.62 201 ALA A CA 1
ATOM 1607 C C . ALA A 1 201 ? 16.646 4.661 -20.431 1.00 81.62 201 ALA A C 1
ATOM 1609 O O . ALA A 1 201 ? 17.177 3.881 -19.648 1.00 81.62 201 ALA A O 1
ATOM 1610 N N . ASN A 1 202 ? 16.332 5.911 -20.078 1.00 80.31 202 ASN A N 1
ATOM 1611 C CA . ASN A 1 202 ? 16.481 6.392 -18.706 1.00 80.31 202 ASN A CA 1
ATOM 1612 C C . ASN A 1 202 ? 15.269 5.961 -17.862 1.00 80.31 202 ASN A C 1
ATOM 1614 O O . ASN A 1 202 ? 14.125 6.351 -18.130 1.00 80.31 202 ASN A O 1
ATOM 1618 N N . LEU A 1 203 ? 15.514 5.175 -16.825 1.00 80.44 203 LEU A N 1
ATOM 1619 C CA . LEU A 1 203 ? 14.560 4.813 -15.787 1.00 80.44 203 LEU A CA 1
ATOM 1620 C C . LEU A 1 203 ? 14.500 5.900 -14.704 1.00 80.44 203 LEU A C 1
ATOM 1622 O O . LEU A 1 203 ? 15.427 6.682 -14.496 1.00 80.44 203 LEU A O 1
ATOM 1626 N N . GLU A 1 204 ? 13.367 5.970 -14.015 1.00 81.75 204 GLU A N 1
ATOM 1627 C CA . GLU A 1 204 ? 13.145 6.888 -12.897 1.00 81.75 204 GLU A CA 1
ATOM 1628 C C . GLU A 1 204 ? 13.687 6.351 -11.573 1.00 81.75 204 GLU A C 1
ATOM 1630 O O . GLU A 1 204 ? 13.865 7.132 -10.641 1.00 81.75 204 GLU A O 1
ATOM 1635 N N . ASN A 1 205 ? 13.896 5.037 -11.458 1.00 80.62 205 ASN A N 1
ATOM 1636 C CA . ASN A 1 205 ? 14.335 4.387 -10.226 1.00 80.62 205 ASN A CA 1
ATOM 1637 C C . ASN A 1 205 ? 15.368 3.300 -10.521 1.00 80.62 205 ASN A C 1
ATOM 1639 O O . ASN A 1 205 ? 15.326 2.664 -11.575 1.00 80.62 205 ASN A O 1
ATOM 1643 N N . GLU A 1 206 ? 16.206 3.008 -9.527 1.00 74.69 206 GLU A N 1
ATOM 1644 C CA . GLU A 1 206 ? 17.005 1.784 -9.515 1.00 74.69 206 GLU A CA 1
ATOM 1645 C C . GLU A 1 206 ? 16.091 0.555 -9.574 1.00 74.69 206 GLU A C 1
ATOM 1647 O O . GLU A 1 206 ? 15.087 0.445 -8.856 1.00 74.69 206 GLU A O 1
ATOM 1652 N N . SER A 1 207 ? 16.450 -0.388 -10.438 1.00 70.31 207 SER A N 1
ATOM 1653 C CA . SER A 1 207 ? 15.725 -1.633 -10.649 1.00 70.31 207 SER A CA 1
ATOM 1654 C C . SER A 1 207 ? 16.719 -2.774 -10.754 1.00 70.31 207 SER A C 1
ATOM 1656 O O . SER A 1 207 ? 17.780 -2.616 -11.339 1.00 70.31 207 SER A O 1
ATOM 1658 N N . SER A 1 208 ? 16.352 -3.960 -10.268 1.00 70.06 208 SER A N 1
ATOM 1659 C CA . SER A 1 208 ? 17.188 -5.157 -10.429 1.00 70.06 208 SER A CA 1
ATOM 1660 C C . SER A 1 208 ? 17.343 -5.612 -11.886 1.00 70.06 208 SER A C 1
ATOM 1662 O O . SER A 1 208 ? 18.025 -6.596 -12.146 1.00 70.06 208 SER A O 1
ATOM 1664 N N . VAL A 1 209 ? 16.601 -4.989 -12.805 1.00 66.69 209 VAL A N 1
ATOM 1665 C CA . VAL A 1 209 ? 16.719 -5.208 -14.249 1.00 66.69 209 VAL A CA 1
ATOM 1666 C C . VAL A 1 209 ? 17.998 -4.574 -14.805 1.00 66.69 209 VAL A C 1
ATOM 1668 O O . VAL A 1 209 ? 18.500 -5.109 -15.774 1.00 66.69 209 VAL A O 1
ATOM 1671 N N . LEU A 1 210 ? 18.544 -3.551 -14.132 1.00 63.12 210 LEU A N 1
ATOM 1672 C CA . LEU A 1 210 ? 19.825 -2.892 -14.446 1.00 63.12 210 LEU A CA 1
ATOM 1673 C C . LEU A 1 210 ? 21.068 -3.753 -14.140 1.00 63.12 210 LEU A C 1
ATOM 1675 O O . LEU A 1 210 ? 22.173 -3.252 -14.159 1.00 63.12 210 LEU A O 1
ATOM 1679 N N . TYR A 1 211 ? 20.873 -4.990 -13.678 1.00 59.06 211 TYR A N 1
ATOM 1680 C CA . TYR A 1 211 ? 21.955 -5.947 -13.397 1.00 59.06 211 TYR A CA 1
ATOM 1681 C C . TYR A 1 211 ? 21.835 -7.185 -14.298 1.00 59.06 211 TYR A C 1
ATOM 1683 O O . TYR A 1 211 ? 22.294 -8.278 -13.952 1.00 59.06 211 TYR A O 1
ATOM 1691 N N . LYS A 1 212 ? 20.997 -7.087 -15.330 1.00 62.31 212 LYS A N 1
ATOM 1692 C CA . LYS A 1 212 ? 20.565 -8.198 -16.192 1.00 62.31 212 LYS A CA 1
ATOM 1693 C C . LYS A 1 212 ? 20.450 -7.781 -17.652 1.00 62.31 212 LYS A C 1
ATOM 1695 O O . LYS A 1 212 ? 20.071 -8.615 -18.473 1.00 62.31 212 LYS A O 1
ATOM 1700 N N . ASP A 1 213 ? 20.626 -6.504 -17.914 1.00 59.81 213 ASP A N 1
ATOM 1701 C CA . ASP A 1 213 ? 20.747 -5.926 -19.226 1.00 59.81 213 ASP A CA 1
ATOM 1702 C C . ASP A 1 213 ? 22.165 -6.103 -19.762 1.00 59.81 213 ASP A C 1
ATOM 1704 O O . ASP A 1 213 ? 23.038 -6.669 -19.098 1.00 59.81 213 ASP A O 1
ATOM 1708 N N . ASP A 1 214 ? 22.349 -5.735 -21.025 1.00 58.12 214 ASP A N 1
ATOM 1709 C CA . ASP A 1 214 ? 23.642 -5.883 -21.662 1.00 58.12 214 ASP A CA 1
ATOM 1710 C C . ASP A 1 214 ? 24.479 -4.672 -21.233 1.00 58.12 214 ASP A C 1
ATOM 1712 O O . ASP A 1 214 ? 24.330 -3.602 -21.813 1.00 58.12 214 ASP A O 1
ATOM 1716 N N . ASP A 1 215 ? 25.311 -4.834 -20.196 1.00 55.91 215 ASP A N 1
ATOM 1717 C CA . ASP A 1 215 ? 26.101 -3.792 -19.502 1.00 55.91 215 ASP A CA 1
ATOM 1718 C C . ASP A 1 215 ? 27.167 -3.109 -20.386 1.00 55.91 215 ASP A C 1
ATOM 1720 O O . ASP A 1 215 ? 28.373 -3.115 -20.105 1.00 55.91 215 ASP A O 1
ATOM 1724 N N . ILE A 1 216 ? 26.762 -2.541 -21.517 1.00 56.44 216 ILE A N 1
ATOM 1725 C CA . ILE A 1 216 ? 27.674 -2.269 -22.614 1.00 56.44 216 ILE A CA 1
ATOM 1726 C C . ILE A 1 216 ? 28.350 -0.920 -22.471 1.00 56.44 216 ILE A C 1
ATOM 1728 O O . ILE A 1 216 ? 27.735 0.145 -22.409 1.00 56.44 216 ILE A O 1
ATOM 1732 N N . ASP A 1 217 ? 29.683 -0.948 -22.511 1.00 56.22 217 ASP A N 1
ATOM 1733 C CA . ASP A 1 217 ? 30.493 0.254 -22.673 1.00 56.22 217 ASP A CA 1
ATOM 1734 C C . ASP A 1 217 ? 30.504 0.699 -24.145 1.00 56.22 217 ASP A C 1
ATOM 1736 O O . ASP A 1 217 ? 31.498 0.567 -24.870 1.00 56.22 217 ASP A O 1
ATOM 1740 N N . ALA A 1 218 ? 29.381 1.258 -24.598 1.00 53.28 218 ALA A N 1
ATOM 1741 C CA . ALA A 1 218 ? 29.235 1.760 -25.960 1.00 53.28 218 ALA A CA 1
ATOM 1742 C C . ALA A 1 218 ? 30.157 2.955 -26.259 1.00 53.28 218 ALA A C 1
ATOM 1744 O O . ALA A 1 218 ? 30.352 3.308 -27.421 1.00 53.28 218 ALA A O 1
ATOM 1745 N N . SER A 1 219 ? 30.814 3.539 -25.245 1.00 54.81 219 SER A N 1
ATOM 1746 C CA . SER A 1 219 ? 31.781 4.629 -25.423 1.00 54.81 219 SER A CA 1
ATOM 1747 C C . SER A 1 219 ? 32.987 4.259 -26.301 1.00 54.81 219 SER A C 1
ATOM 1749 O O . SER A 1 219 ? 33.694 5.148 -26.781 1.00 54.81 219 SER A O 1
ATOM 1751 N N . ARG A 1 220 ? 33.220 2.959 -26.531 1.00 57.41 220 ARG A N 1
ATOM 1752 C CA . ARG A 1 220 ? 34.327 2.446 -27.351 1.00 57.41 220 ARG A CA 1
ATOM 1753 C C . ARG A 1 220 ? 34.030 2.386 -28.848 1.00 57.41 220 ARG A C 1
ATOM 1755 O O . ARG A 1 220 ? 34.978 2.352 -29.629 1.00 57.41 220 ARG A O 1
ATOM 1762 N N . TRP A 1 221 ? 32.761 2.359 -29.251 1.00 58.88 221 TRP A N 1
ATOM 1763 C CA . TRP A 1 221 ? 32.383 2.073 -30.643 1.00 58.88 221 TRP A CA 1
ATOM 1764 C C . TRP A 1 221 ? 31.125 2.806 -31.136 1.00 58.88 221 TRP A C 1
ATOM 1766 O O . TRP A 1 221 ? 30.935 2.918 -32.349 1.00 58.88 221 TRP A O 1
ATOM 1776 N N . SER A 1 222 ? 30.308 3.356 -30.231 1.00 55.16 222 SER A N 1
ATOM 1777 C CA . SER A 1 222 ? 29.116 4.155 -30.527 1.00 55.16 222 SER A CA 1
ATOM 1778 C C . SER A 1 222 ? 29.405 5.660 -30.387 1.00 55.16 222 SER A C 1
ATOM 1780 O O . SER A 1 222 ? 30.129 6.078 -29.478 1.00 55.16 222 SER A O 1
ATOM 1782 N N . PRO A 1 223 ? 28.848 6.519 -31.263 1.00 51.22 223 PRO A N 1
ATOM 1783 C CA . PRO A 1 223 ? 29.106 7.960 -31.260 1.00 51.22 223 PRO A CA 1
ATOM 1784 C C . PRO A 1 223 ? 28.483 8.735 -30.084 1.00 51.22 223 PRO A C 1
ATOM 1786 O O . PRO A 1 223 ? 28.685 9.947 -30.021 1.00 51.22 223 PRO A O 1
ATOM 1789 N N . THR A 1 224 ? 27.748 8.090 -29.168 1.00 52.22 224 THR A N 1
ATOM 1790 C CA . THR A 1 224 ? 27.171 8.695 -27.950 1.00 52.22 224 THR A CA 1
ATOM 1791 C C . THR A 1 224 ? 28.055 8.440 -26.721 1.00 52.22 224 THR A C 1
ATOM 1793 O O . THR A 1 224 ? 27.966 7.377 -26.106 1.00 52.22 224 THR A O 1
ATOM 1796 N N . PRO A 1 225 ? 28.902 9.400 -26.301 1.00 48.94 225 PRO A N 1
ATOM 1797 C CA . PRO A 1 225 ? 29.786 9.210 -25.157 1.00 48.94 225 PRO A CA 1
ATOM 1798 C C . PRO A 1 225 ? 28.990 9.244 -23.843 1.00 48.94 225 PRO A C 1
ATOM 1800 O O . PRO A 1 225 ? 28.201 10.164 -23.628 1.00 48.94 225 PRO A O 1
ATOM 1803 N N . GLY A 1 226 ? 29.249 8.300 -22.931 1.00 51.62 226 GLY A N 1
ATOM 1804 C CA . GLY A 1 226 ? 28.734 8.339 -21.550 1.00 51.62 226 GLY A CA 1
ATOM 1805 C C . GLY A 1 226 ? 27.388 7.649 -21.308 1.00 51.62 226 GLY A C 1
ATOM 1806 O O . GLY A 1 226 ? 26.761 7.902 -20.283 1.00 51.62 226 GLY A O 1
ATOM 1807 N N . VAL A 1 227 ? 26.950 6.795 -22.235 1.00 54.59 227 VAL A N 1
ATOM 1808 C CA . VAL A 1 227 ? 25.857 5.833 -22.031 1.00 54.59 227 VAL A CA 1
ATOM 1809 C C . VAL A 1 227 ? 26.504 4.471 -21.797 1.00 54.59 227 VAL A C 1
ATOM 1811 O O . VAL A 1 227 ? 26.623 3.659 -22.708 1.00 54.59 227 VAL A O 1
ATOM 1814 N N . ASN A 1 228 ? 27.074 4.302 -20.609 1.00 51.47 228 ASN A N 1
ATOM 1815 C CA . ASN A 1 228 ? 27.761 3.087 -20.201 1.00 51.47 228 ASN A CA 1
ATOM 1816 C C . ASN A 1 228 ? 27.003 2.448 -19.035 1.00 51.47 228 ASN A C 1
ATOM 1818 O O . ASN A 1 228 ? 26.906 3.057 -17.968 1.00 51.47 228 ASN A O 1
ATOM 1822 N N . GLY A 1 229 ? 26.525 1.218 -19.232 1.00 49.62 229 GLY A N 1
ATOM 1823 C CA . GLY A 1 229 ? 25.955 0.342 -18.200 1.00 49.62 229 GLY A CA 1
ATOM 1824 C C . GLY A 1 229 ? 26.995 -0.151 -17.185 1.00 49.62 229 GLY A C 1
ATOM 1825 O O . GLY A 1 229 ? 26.997 -1.300 -16.780 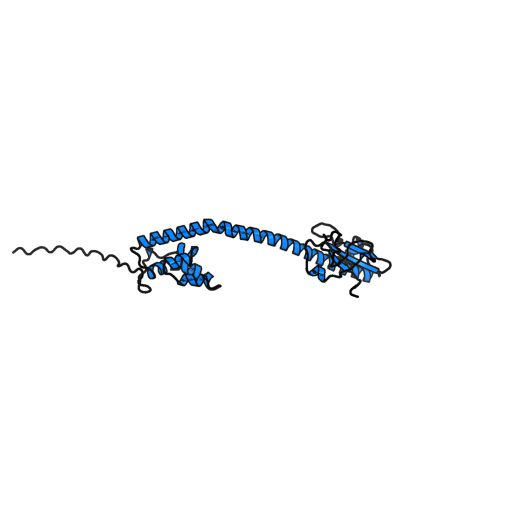1.00 49.62 229 GLY A O 1
ATOM 1826 N N . ALA A 1 230 ? 27.957 0.689 -16.788 1.00 45.25 230 ALA A N 1
ATOM 1827 C CA . ALA A 1 230 ? 28.930 0.296 -15.782 1.00 45.25 230 ALA A CA 1
ATOM 1828 C C . ALA A 1 230 ? 28.301 0.385 -14.386 1.00 45.25 230 ALA A C 1
ATOM 1830 O O . ALA A 1 230 ? 28.221 1.467 -13.792 1.00 45.25 230 ALA A O 1
ATOM 1831 N N . ASP A 1 231 ? 27.970 -0.781 -13.840 1.00 50.12 231 ASP A N 1
ATOM 1832 C CA . ASP A 1 231 ? 27.791 -1.081 -12.419 1.00 50.12 231 ASP A CA 1
ATOM 1833 C C . ASP A 1 231 ? 29.043 -0.732 -11.599 1.00 50.12 231 ASP A C 1
ATOM 1835 O O . ASP A 1 231 ? 29.788 -1.579 -11.103 1.00 50.12 231 ASP A O 1
ATOM 1839 N N . GLY A 1 232 ? 29.354 0.552 -11.480 1.00 43.34 232 GLY A N 1
ATOM 1840 C CA . GLY A 1 232 ? 30.600 0.975 -10.864 1.00 43.34 232 GLY A CA 1
ATOM 1841 C C . GLY A 1 232 ? 30.970 2.386 -11.250 1.00 43.34 232 GLY A C 1
ATOM 1842 O O . GLY A 1 232 ? 31.904 2.618 -12.014 1.00 43.34 232 GLY A O 1
ATOM 1843 N N . CYS A 1 233 ? 30.273 3.353 -10.670 1.00 44.00 233 CYS A N 1
ATOM 1844 C CA . CYS A 1 233 ? 30.677 4.745 -10.735 1.00 44.00 233 CYS A CA 1
ATOM 1845 C C . CYS A 1 233 ? 32.113 4.908 -10.228 1.00 44.00 233 CYS A C 1
ATOM 1847 O O . CYS A 1 233 ? 32.381 4.812 -9.027 1.00 44.00 233 CYS A O 1
ATOM 1849 N N . ALA A 1 234 ? 33.038 5.224 -11.136 1.00 39.94 234 ALA A N 1
ATOM 1850 C CA . ALA A 1 234 ? 34.287 5.856 -10.750 1.00 39.94 234 ALA A CA 1
ATOM 1851 C C . ALA A 1 234 ? 33.943 7.147 -9.987 1.00 39.94 234 ALA A C 1
ATOM 1853 O O . ALA A 1 234 ? 33.069 7.915 -10.387 1.00 39.94 234 ALA A O 1
ATOM 1854 N N . VAL A 1 235 ? 34.627 7.347 -8.864 1.00 41.81 235 VAL A N 1
ATOM 1855 C CA . VAL A 1 235 ? 34.314 8.222 -7.718 1.00 41.81 235 VAL A CA 1
ATOM 1856 C C . VAL A 1 235 ? 34.128 9.733 -7.993 1.00 41.81 235 VAL A C 1
ATOM 1858 O O . VAL A 1 235 ? 34.180 10.530 -7.058 1.00 41.81 235 VAL A O 1
ATOM 1861 N N . SER A 1 236 ? 33.917 10.189 -9.230 1.00 41.88 236 SER A N 1
ATOM 1862 C CA . SER A 1 236 ? 33.906 11.625 -9.544 1.00 41.88 236 SER A CA 1
ATOM 1863 C C . SER A 1 236 ? 33.100 12.095 -10.765 1.00 41.88 236 SER A C 1
ATOM 1865 O O . SER A 1 236 ? 33.207 13.270 -11.117 1.00 41.88 236 SER A O 1
ATOM 1867 N N . ALA A 1 237 ? 32.228 11.285 -11.372 1.00 37.09 237 ALA A N 1
ATOM 1868 C CA . ALA A 1 237 ? 31.317 11.771 -12.417 1.00 37.09 237 ALA A CA 1
ATOM 1869 C C . ALA A 1 237 ? 29.866 11.352 -12.142 1.00 37.09 237 ALA A C 1
ATOM 1871 O O . ALA A 1 237 ? 29.596 10.312 -11.556 1.00 37.09 237 ALA A O 1
ATOM 1872 N N . ARG A 1 238 ? 28.931 12.235 -12.491 1.00 38.38 238 ARG A N 1
ATOM 1873 C CA . ARG A 1 238 ? 27.512 12.215 -12.112 1.00 38.38 238 ARG A CA 1
ATOM 1874 C C . ARG A 1 238 ? 26.779 10.953 -12.597 1.00 38.38 238 ARG A C 1
ATOM 1876 O O . ARG A 1 238 ? 26.200 10.957 -13.676 1.00 38.38 238 ARG A O 1
ATOM 1883 N N . CYS A 1 239 ? 26.730 9.921 -11.763 1.00 45.53 239 CYS A N 1
ATOM 1884 C CA . CYS A 1 239 ? 25.831 8.778 -11.916 1.00 45.53 239 CYS A CA 1
ATOM 1885 C C . CYS A 1 239 ? 24.415 9.119 -11.446 1.00 45.53 239 CYS A C 1
ATOM 1887 O O . CYS A 1 239 ? 23.968 8.696 -10.384 1.00 45.53 239 CYS A O 1
ATOM 1889 N N . THR A 1 240 ? 23.732 9.965 -12.206 1.00 46.66 240 THR A N 1
ATOM 1890 C CA . THR A 1 240 ? 22.350 10.383 -11.922 1.00 46.66 240 THR A CA 1
ATOM 1891 C C . THR A 1 240 ? 21.317 9.732 -12.839 1.00 46.66 240 THR A C 1
ATOM 1893 O O . THR A 1 240 ? 20.145 10.081 -12.741 1.00 46.66 240 THR A O 1
ATOM 1896 N N . ASN A 1 241 ? 21.716 8.798 -13.707 1.00 56.25 241 ASN A N 1
ATOM 1897 C CA . ASN A 1 241 ? 20.828 8.212 -14.706 1.00 56.25 241 ASN A CA 1
ATOM 1898 C C . ASN A 1 241 ? 20.771 6.689 -14.526 1.00 56.25 241 ASN A C 1
ATOM 1900 O O . ASN A 1 241 ? 21.783 6.013 -14.667 1.00 56.25 241 ASN A O 1
ATOM 1904 N N . HIS A 1 242 ? 19.591 6.162 -14.199 1.00 71.25 242 HIS A N 1
ATOM 1905 C CA . HIS A 1 242 ? 19.306 4.727 -14.165 1.00 71.25 242 HIS A CA 1
ATOM 1906 C C . HIS A 1 242 ? 19.092 4.248 -15.606 1.00 71.25 242 HIS A C 1
ATOM 1908 O O . HIS A 1 242 ? 17.971 4.308 -16.097 1.00 71.25 242 HIS A O 1
ATOM 1914 N N . ILE A 1 243 ? 20.149 3.899 -16.335 1.00 74.94 243 ILE A N 1
ATOM 1915 C CA . ILE A 1 243 ? 20.055 3.586 -17.769 1.00 74.94 243 ILE A CA 1
ATOM 1916 C C . ILE A 1 243 ? 19.886 2.084 -17.941 1.00 74.94 243 ILE A C 1
ATOM 1918 O O . ILE A 1 243 ? 20.717 1.346 -17.444 1.00 74.94 243 ILE A O 1
ATOM 1922 N N . PHE A 1 244 ? 18.821 1.677 -18.629 1.00 77.44 244 PHE A N 1
ATOM 1923 C CA . PHE A 1 244 ? 18.657 0.316 -19.135 1.00 77.44 244 PHE A CA 1
ATOM 1924 C C . PHE A 1 244 ? 19.055 0.290 -20.609 1.00 77.44 244 PHE A C 1
ATOM 1926 O O . PHE A 1 244 ? 18.508 1.107 -21.367 1.00 77.44 244 PHE A O 1
ATOM 1933 N N . ASP A 1 245 ? 19.943 -0.614 -21.019 1.00 76.75 245 ASP A N 1
ATOM 1934 C CA . ASP A 1 245 ? 20.403 -0.721 -22.406 1.00 76.75 245 ASP A CA 1
ATOM 1935 C C . ASP A 1 245 ? 20.492 -2.150 -22.964 1.00 76.75 245 ASP A C 1
ATOM 1937 O O . ASP A 1 245 ? 20.538 -3.138 -22.249 1.00 76.75 245 ASP A O 1
ATOM 1941 N N . ILE A 1 246 ? 20.400 -2.267 -24.286 1.00 80.06 246 ILE A N 1
ATOM 1942 C CA . ILE A 1 246 ? 20.478 -3.533 -25.023 1.00 80.06 246 ILE A CA 1
ATOM 1943 C C . ILE A 1 246 ? 21.281 -3.292 -26.300 1.00 80.06 246 ILE A C 1
ATOM 1945 O O . ILE A 1 246 ? 21.202 -2.207 -26.892 1.00 80.06 246 ILE A O 1
ATOM 1949 N N . SER A 1 247 ? 22.020 -4.296 -26.767 1.00 79.00 247 SER A N 1
ATOM 1950 C CA . SER A 1 247 ? 22.753 -4.214 -28.032 1.00 79.00 247 SER A CA 1
ATOM 1951 C C . SER A 1 247 ? 22.781 -5.558 -28.771 1.00 79.00 247 SER A C 1
ATOM 1953 O O . SER A 1 247 ? 22.365 -6.583 -28.239 1.00 79.00 247 SER A O 1
ATOM 1955 N N . ASN A 1 248 ? 23.290 -5.567 -30.004 1.00 81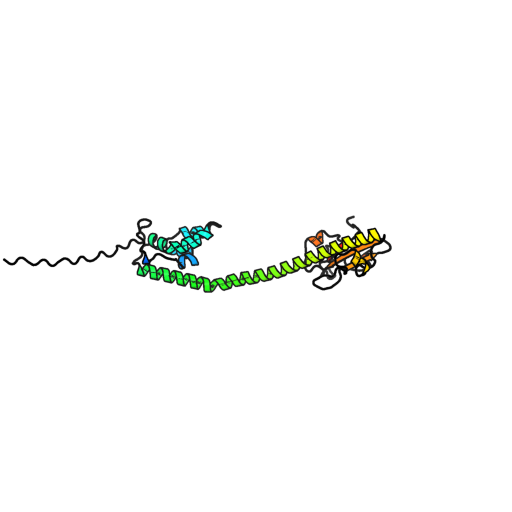.31 248 ASN A N 1
ATOM 1956 C CA . ASN A 1 248 ? 23.584 -6.807 -30.732 1.00 81.31 248 ASN A CA 1
ATOM 1957 C C . ASN A 1 248 ? 24.981 -7.401 -30.468 1.00 81.31 248 ASN A C 1
ATOM 1959 O O . ASN A 1 248 ? 25.320 -8.444 -31.028 1.00 81.31 248 ASN A O 1
ATOM 1963 N N . ILE A 1 249 ? 25.800 -6.743 -29.652 1.00 70.81 249 ILE A N 1
ATOM 1964 C CA . ILE A 1 249 ? 27.090 -7.231 -29.162 1.00 70.81 249 ILE A CA 1
ATOM 1965 C C . ILE A 1 249 ? 26.895 -7.793 -27.755 1.00 70.81 249 ILE A C 1
ATOM 1967 O O . ILE A 1 249 ? 26.404 -7.094 -26.876 1.00 70.81 249 ILE A O 1
ATOM 1971 N N . ASP A 1 250 ? 27.354 -9.017 -27.519 1.00 58.59 250 ASP A N 1
ATOM 1972 C CA . ASP A 1 250 ? 27.534 -9.550 -26.168 1.00 58.59 250 ASP A CA 1
ATOM 1973 C C . ASP A 1 250 ? 28.979 -9.254 -25.731 1.00 58.59 250 ASP A C 1
ATOM 1975 O O . ASP A 1 250 ? 29.923 -9.717 -26.375 1.00 58.59 250 ASP A O 1
ATOM 1979 N N . ILE A 1 251 ? 29.178 -8.434 -24.693 1.00 53.62 251 ILE A N 1
ATOM 1980 C CA . ILE A 1 251 ? 30.522 -8.120 -24.169 1.00 53.62 251 ILE A CA 1
ATOM 1981 C C . ILE A 1 251 ? 30.884 -8.928 -22.915 1.00 53.62 251 ILE A C 1
ATOM 1983 O O . ILE A 1 251 ? 31.779 -8.530 -22.172 1.00 53.62 251 ILE A O 1
ATOM 1987 N N . SER A 1 252 ? 30.221 -10.061 -22.666 1.00 47.41 252 SER A N 1
ATOM 1988 C CA . SER A 1 252 ? 30.497 -10.924 -21.507 1.00 47.41 252 SER A CA 1
ATOM 1989 C C . SER A 1 252 ? 31.820 -11.730 -21.553 1.00 47.41 252 SER A C 1
ATOM 1991 O O . SER A 1 252 ? 31.955 -12.714 -20.820 1.00 47.41 252 SER A O 1
ATOM 1993 N N . GLU A 1 253 ? 32.833 -11.293 -22.321 1.00 34.78 253 GLU A N 1
ATOM 1994 C CA . GLU A 1 253 ? 34.217 -11.832 -22.302 1.00 34.78 253 GLU A CA 1
ATOM 1995 C C . GLU A 1 253 ? 35.273 -10.852 -21.758 1.00 34.78 253 GLU A C 1
ATOM 1997 O O . GLU A 1 253 ? 35.399 -9.715 -22.271 1.00 34.78 253 GLU A O 1
#

pLDDT: mean 79.67, std 16.95, range [34.78, 97.62]

Radius of gyration: 38.93 Å; chains: 1; bounding box: 104×32×116 Å

InterPro domains:
  IPR045584 Pilin-like [SSF54523] (112-199)

Foldseek 3Di:
DDDDDDDDDDPDPPDPPQQFQQAPPRDDDPVQAAFQLLCLLVQCVSCVVLVNNVSVCCVPPPVVPVVSVVCGRCVSVSSRHRDDDPDPVRSVVVSVVSNVVSVCVCVVPVVVVVVVVVVVVVVVVVVVVLVVLQVVQVVLQVLLVQLQVVCCVVPVAGDQDLQDQVSLVSDDPSGRDASPVPRHHWDKWADRVVRKMKTKDFGPDDDPVLVVAQQDCCCVPTPDHPLGSDPDDDPDDDPPTSMHMHMPDRPPD

Sequence (253 aa):
MDTQTESPQVMVPAAIENTSGQGAAAVVPLEIKGWSWGGFLLTWIWGIFNGTFITLLMFIPLVNIVMWFIIGAKGREWAWRNKRWESVEHFKKVQRQWGIAGLVFVVAFAPAIFGIFATTVLLQLNVARSKARDAMRITDVMQIQTAVELYYDDNGSYPPDISDKTMGLYFEGGSVFRNRFTDEPYGYGFNGATQEYQLYANLENESSVLYKDDDIDASRWSPTPGVNGADGCAVSARCTNHIFDISNIDISE

Organism: NCBI:txid1802701